Protein AF-A0A835YYY7-F1 (afdb_monomer)

Structure (mmCIF, N/CA/C/O backbone):
data_AF-A0A835YYY7-F1
#
_entry.id   AF-A0A835YYY7-F1
#
loop_
_atom_site.group_PDB
_atom_site.id
_atom_site.type_symbol
_atom_site.label_atom_id
_atom_site.label_alt_id
_atom_site.label_comp_id
_atom_site.label_asym_id
_atom_site.label_entity_id
_atom_site.label_seq_id
_atom_site.pdbx_PDB_ins_code
_atom_site.Cartn_x
_atom_site.Cartn_y
_atom_site.Cartn_z
_atom_site.occupancy
_atom_site.B_iso_or_equiv
_atom_site.auth_seq_id
_atom_site.auth_comp_id
_atom_site.auth_asym_id
_atom_site.auth_atom_id
_atom_site.pdbx_PDB_model_num
ATOM 1 N N . MET A 1 1 ? 7.786 -10.537 -4.020 1.00 71.44 1 MET A N 1
ATOM 2 C CA . MET A 1 1 ? 8.026 -9.087 -3.875 1.00 71.44 1 MET A CA 1
ATOM 3 C C . MET A 1 1 ? 6.819 -8.354 -3.285 1.00 71.44 1 MET A C 1
ATOM 5 O O . MET A 1 1 ? 6.875 -8.053 -2.107 1.00 71.44 1 MET A O 1
ATOM 9 N N . ALA A 1 2 ? 5.703 -8.153 -4.004 1.00 74.75 2 ALA A N 1
ATOM 10 C CA . ALA A 1 2 ? 4.524 -7.441 -3.465 1.00 74.75 2 ALA A CA 1
ATOM 11 C C . ALA A 1 2 ? 3.968 -8.043 -2.159 1.00 74.75 2 ALA A C 1
ATOM 13 O O . ALA A 1 2 ? 3.776 -7.337 -1.177 1.00 74.75 2 ALA A O 1
ATOM 14 N N . ILE A 1 3 ? 3.787 -9.369 -2.123 1.00 84.44 3 ILE A N 1
ATOM 15 C CA . ILE A 1 3 ? 3.312 -10.094 -0.929 1.00 84.44 3 ILE A CA 1
ATOM 16 C C . ILE A 1 3 ? 4.263 -9.902 0.261 1.00 84.44 3 ILE A C 1
ATOM 18 O O . ILE A 1 3 ? 3.816 -9.767 1.393 1.00 84.44 3 ILE A O 1
ATOM 22 N N . GLN A 1 4 ? 5.571 -9.849 0.009 1.00 86.31 4 GLN A N 1
ATOM 23 C CA . GLN A 1 4 ? 6.572 -9.668 1.057 1.00 86.31 4 GLN A CA 1
ATOM 24 C C . GLN A 1 4 ? 6.509 -8.263 1.659 1.00 86.31 4 GLN A C 1
ATOM 26 O O . GLN A 1 4 ? 6.470 -8.142 2.877 1.00 86.31 4 GLN A O 1
ATOM 31 N N . VAL A 1 5 ? 6.407 -7.222 0.824 1.00 86.62 5 VAL A N 1
ATOM 32 C CA . VAL A 1 5 ? 6.206 -5.838 1.292 1.00 86.62 5 VAL A CA 1
ATOM 33 C C . VAL A 1 5 ? 4.938 -5.744 2.142 1.00 86.62 5 VAL A C 1
ATOM 35 O O . VAL A 1 5 ? 4.971 -5.183 3.234 1.00 86.62 5 VAL A O 1
ATOM 38 N N . ILE A 1 6 ? 3.839 -6.357 1.685 1.00 89.25 6 ILE A N 1
ATOM 39 C CA . ILE A 1 6 ? 2.588 -6.439 2.449 1.00 89.25 6 ILE A CA 1
ATOM 40 C C . ILE A 1 6 ? 2.832 -7.090 3.813 1.00 89.25 6 ILE A C 1
ATOM 42 O O . ILE A 1 6 ? 2.436 -6.524 4.829 1.00 89.25 6 ILE A O 1
ATOM 46 N N . HIS A 1 7 ? 3.483 -8.255 3.855 1.00 92.25 7 HIS A N 1
ATOM 47 C CA . HIS A 1 7 ? 3.715 -8.989 5.098 1.00 92.25 7 HIS A CA 1
ATOM 48 C C . HIS A 1 7 ? 4.564 -8.193 6.092 1.00 92.25 7 HIS A C 1
ATOM 50 O O . HIS A 1 7 ? 4.169 -8.062 7.250 1.00 92.25 7 HIS A O 1
ATOM 56 N N . GLU A 1 8 ? 5.690 -7.638 5.652 1.00 91.56 8 GLU A N 1
ATOM 57 C CA . GLU A 1 8 ? 6.623 -6.945 6.542 1.00 91.56 8 GLU A CA 1
ATOM 58 C C . GLU A 1 8 ? 6.046 -5.628 7.072 1.00 91.56 8 GLU A C 1
ATOM 60 O O . GLU A 1 8 ? 6.065 -5.382 8.281 1.00 91.56 8 GLU A O 1
ATOM 65 N N . VAL A 1 9 ? 5.401 -4.829 6.212 1.00 93.50 9 VAL A N 1
ATOM 66 C CA . VAL A 1 9 ? 4.717 -3.603 6.655 1.00 93.50 9 VAL A CA 1
ATOM 67 C C . VAL A 1 9 ? 3.559 -3.933 7.602 1.00 93.50 9 VAL A C 1
ATOM 69 O O . VAL A 1 9 ? 3.386 -3.248 8.610 1.00 93.50 9 VAL A O 1
ATOM 72 N N . CYS A 1 10 ? 2.784 -4.994 7.339 1.00 94.12 10 CYS A N 1
ATOM 73 C CA . CYS A 1 10 ? 1.703 -5.420 8.235 1.00 94.12 10 CYS A CA 1
ATOM 74 C C . CYS A 1 10 ? 2.218 -5.877 9.603 1.00 94.12 10 CYS A C 1
ATOM 76 O O . CYS A 1 10 ? 1.632 -5.505 10.619 1.00 94.12 10 CYS A O 1
ATOM 78 N N . ARG A 1 11 ? 3.306 -6.655 9.648 1.00 93.44 11 ARG A N 1
ATOM 79 C CA . ARG A 1 11 ? 3.932 -7.096 10.906 1.00 93.44 11 ARG A CA 1
ATOM 80 C C . ARG A 1 11 ? 4.423 -5.902 11.719 1.00 93.44 11 ARG A C 1
ATOM 82 O O . ARG A 1 11 ? 4.121 -5.805 12.909 1.00 93.44 11 ARG A O 1
ATOM 89 N N . ALA A 1 12 ? 5.106 -4.959 11.072 1.00 92.81 12 ALA A N 1
ATOM 90 C CA . ALA A 1 12 ? 5.563 -3.734 11.719 1.00 92.81 12 ALA A CA 1
ATOM 91 C C . ALA A 1 12 ? 4.386 -2.865 12.209 1.00 92.81 12 ALA A C 1
ATOM 93 O O . ALA A 1 12 ? 4.417 -2.346 13.327 1.00 92.81 12 ALA A O 1
ATOM 94 N N . ALA A 1 13 ? 3.308 -2.766 11.423 1.00 94.31 13 ALA A N 1
ATOM 95 C CA . ALA A 1 13 ? 2.085 -2.066 11.813 1.00 94.31 13 ALA A CA 1
ATOM 96 C C . ALA A 1 13 ? 1.372 -2.741 12.997 1.00 94.31 13 ALA A C 1
ATOM 98 O O . ALA A 1 13 ? 0.868 -2.060 13.892 1.00 94.31 13 ALA A O 1
ATOM 99 N N . GLU A 1 14 ? 1.349 -4.075 13.055 1.00 93.44 14 GLU A N 1
ATOM 100 C CA . GLU A 1 14 ? 0.795 -4.796 14.201 1.00 93.44 14 GLU A CA 1
ATOM 101 C C . GLU A 1 14 ? 1.613 -4.540 15.473 1.00 93.44 14 GLU A C 1
ATOM 103 O O . GLU A 1 14 ? 1.030 -4.306 16.536 1.00 93.44 14 GLU A O 1
ATOM 108 N N . SER A 1 15 ? 2.943 -4.538 15.373 1.00 92.31 15 SER A N 1
ATOM 109 C CA . SER A 1 15 ? 3.827 -4.176 16.484 1.00 92.31 15 SER A CA 1
ATOM 110 C C . SER A 1 15 ? 3.558 -2.748 16.965 1.00 92.31 15 SER A C 1
ATOM 112 O O . SER A 1 15 ? 3.345 -2.536 18.160 1.00 92.31 15 SER A O 1
ATOM 114 N N . ALA A 1 16 ? 3.437 -1.784 16.045 1.00 91.38 16 ALA A N 1
ATOM 115 C CA . ALA A 1 16 ? 3.074 -0.404 16.375 1.00 91.38 16 ALA A CA 1
ATOM 116 C C . ALA A 1 16 ? 1.696 -0.308 17.061 1.00 91.38 16 ALA A C 1
ATOM 118 O O . ALA A 1 16 ? 1.537 0.421 18.043 1.00 91.38 16 ALA A O 1
ATOM 119 N N . ARG A 1 17 ? 0.709 -1.095 16.608 1.00 94.44 17 ARG A N 1
ATOM 120 C CA . ARG A 1 17 ? -0.620 -1.188 17.237 1.00 94.44 17 ARG A CA 1
ATOM 121 C C . ARG A 1 17 ? -0.549 -1.735 18.666 1.00 94.44 17 ARG A C 1
ATOM 123 O O . ARG A 1 17 ? -1.262 -1.248 19.543 1.00 94.44 17 ARG A O 1
ATOM 130 N N . LYS A 1 18 ? 0.272 -2.763 18.909 1.00 92.50 18 LYS A N 1
ATOM 131 C CA . LYS A 1 18 ? 0.453 -3.348 20.252 1.00 92.50 18 LYS A CA 1
ATOM 132 C C . LYS A 1 18 ? 1.017 -2.311 21.221 1.00 92.50 18 LYS A C 1
ATOM 134 O O . LYS A 1 18 ? 0.492 -2.181 22.324 1.00 92.50 18 LYS A O 1
ATOM 139 N N . VAL A 1 19 ? 1.997 -1.522 20.778 1.00 92.19 19 VAL A N 1
ATOM 140 C CA . VAL A 1 19 ? 2.560 -0.409 21.560 1.00 92.19 19 VAL A CA 1
ATOM 141 C C . VAL A 1 19 ? 1.501 0.658 21.847 1.00 92.19 19 VAL A C 1
ATOM 143 O O . VAL A 1 19 ? 1.382 1.115 22.982 1.00 92.19 19 VAL A O 1
ATOM 146 N N . SER A 1 20 ? 0.668 1.005 20.860 1.00 90.19 20 SER A N 1
ATOM 147 C CA . SER A 1 20 ? -0.413 1.985 21.035 1.00 90.19 20 SER A CA 1
ATOM 148 C C . SER A 1 20 ? -1.662 1.439 21.746 1.00 90.19 20 SER A C 1
ATOM 150 O O . SER A 1 20 ? -2.615 2.190 21.957 1.00 90.19 20 SER A O 1
ATOM 152 N N . LYS A 1 21 ? -1.671 0.151 22.132 1.00 91.44 21 LYS A N 1
ATOM 153 C CA . LYS A 1 21 ? -2.773 -0.552 22.821 1.00 91.44 21 LYS A CA 1
ATOM 154 C C . LYS A 1 21 ? -4.133 -0.441 22.110 1.00 91.44 21 LYS A C 1
ATOM 156 O O . LYS A 1 21 ? -5.185 -0.494 22.745 1.00 91.44 21 LYS A O 1
ATOM 161 N N . ARG A 1 22 ? -4.143 -0.309 20.780 1.00 90.06 22 ARG A N 1
ATOM 162 C CA . ARG A 1 22 ? -5.379 -0.188 19.983 1.00 90.06 22 ARG A CA 1
ATOM 163 C C . ARG A 1 22 ? -5.922 -1.546 19.557 1.00 90.06 22 ARG A C 1
ATOM 165 O O . ARG A 1 22 ? -5.159 -2.467 19.298 1.00 90.06 22 ARG A O 1
ATOM 172 N N . GLN A 1 23 ? -7.239 -1.675 19.404 1.00 91.81 23 GLN A N 1
ATOM 173 C CA . GLN A 1 23 ? -7.873 -2.901 18.880 1.00 91.81 23 GLN A CA 1
ATOM 174 C C . GLN A 1 23 ? -7.943 -2.954 17.343 1.00 91.81 23 GLN A C 1
ATOM 176 O O . GLN A 1 23 ? -8.175 -4.018 16.767 1.00 91.81 23 GLN A O 1
ATOM 181 N N . THR A 1 24 ? -7.708 -1.819 16.684 1.00 95.19 24 THR A N 1
ATOM 182 C CA . THR A 1 24 ? -7.796 -1.660 15.230 1.00 95.19 24 THR A CA 1
ATOM 183 C C . THR A 1 24 ? -6.452 -1.188 14.686 1.00 95.19 24 THR A C 1
ATOM 185 O O . THR A 1 24 ? -5.870 -0.260 15.246 1.00 95.19 24 THR A O 1
ATOM 188 N N . VAL A 1 25 ? -5.971 -1.791 13.597 1.00 96.56 25 VAL A N 1
ATOM 189 C CA . VAL A 1 25 ? -4.866 -1.231 12.804 1.00 96.56 25 VAL A CA 1
ATOM 190 C C . VAL A 1 25 ? -5.436 -0.152 11.885 1.00 96.56 25 VAL A C 1
ATOM 192 O O . VAL A 1 25 ? -6.315 -0.433 11.067 1.00 96.56 25 VAL A O 1
ATOM 195 N N . THR A 1 26 ? -4.958 1.079 12.035 1.00 97.31 26 THR A N 1
ATOM 196 C CA . THR A 1 26 ? -5.349 2.248 11.234 1.00 97.31 26 THR A CA 1
ATOM 197 C C . THR A 1 26 ? -4.227 2.638 10.272 1.00 97.31 26 THR A C 1
ATOM 199 O O . THR A 1 26 ? -3.134 2.065 10.291 1.00 97.31 26 THR A O 1
ATOM 202 N N . GLU A 1 27 ? -4.468 3.640 9.427 1.00 97.00 27 GLU A N 1
ATOM 203 C CA . GLU A 1 27 ? -3.442 4.185 8.536 1.00 97.00 27 GLU A CA 1
ATOM 204 C C . GLU A 1 27 ? -2.217 4.707 9.296 1.00 97.00 27 GLU A C 1
ATOM 206 O O . GLU A 1 27 ? -1.115 4.697 8.754 1.00 97.00 27 GLU A O 1
ATOM 211 N N . ARG A 1 28 ? -2.381 5.121 10.561 1.00 96.38 28 ARG A N 1
ATOM 212 C CA . ARG A 1 28 ? -1.269 5.599 11.393 1.00 96.38 28 ARG A CA 1
ATOM 213 C C . ARG A 1 28 ? -0.276 4.488 11.694 1.00 96.38 28 ARG A C 1
ATOM 215 O O . ARG A 1 28 ? 0.924 4.683 11.532 1.00 96.38 28 ARG A O 1
ATOM 222 N N . GLU A 1 29 ? -0.771 3.320 12.093 1.00 96.75 29 GLU A N 1
ATOM 223 C CA . GLU A 1 29 ? 0.089 2.172 12.365 1.00 96.75 29 GLU A CA 1
ATOM 224 C C . GLU A 1 29 ? 0.724 1.634 11.076 1.00 96.75 29 GLU A C 1
ATOM 226 O O . GLU A 1 29 ? 1.884 1.239 11.102 1.00 96.75 29 GLU A O 1
ATOM 231 N N . VAL A 1 30 ? 0.027 1.701 9.935 1.00 97.00 30 VAL A N 1
ATOM 232 C CA . VAL A 1 30 ? 0.611 1.346 8.627 1.00 97.00 30 VAL A CA 1
ATOM 233 C C . VAL A 1 30 ? 1.739 2.307 8.232 1.00 97.00 30 VAL A C 1
ATOM 235 O O . VAL A 1 30 ? 2.809 1.851 7.840 1.00 97.00 30 VAL A O 1
ATOM 238 N N . LYS A 1 31 ? 1.560 3.626 8.390 1.00 95.69 31 LYS A N 1
ATOM 239 C CA . LYS A 1 31 ? 2.613 4.631 8.130 1.00 95.69 31 LYS A CA 1
ATOM 240 C C . LYS A 1 31 ? 3.812 4.486 9.076 1.00 95.69 31 LYS A C 1
ATOM 242 O O . LYS A 1 31 ? 4.958 4.696 8.665 1.00 95.69 31 LYS A O 1
ATOM 247 N N . ALA A 1 32 ? 3.556 4.121 10.333 1.00 93.44 32 ALA A N 1
ATOM 248 C CA . ALA A 1 32 ? 4.608 3.787 11.287 1.00 93.44 32 ALA A CA 1
ATOM 249 C C . ALA A 1 32 ? 5.354 2.517 10.852 1.00 93.44 32 ALA A C 1
ATOM 251 O O . ALA A 1 32 ? 6.576 2.542 10.758 1.00 93.44 32 ALA A O 1
ATOM 252 N N . GLY A 1 33 ? 4.624 1.456 10.491 1.00 92.19 33 GLY A N 1
ATOM 253 C CA . GLY A 1 33 ? 5.188 0.208 9.980 1.00 92.19 33 GLY A CA 1
ATOM 254 C C . GLY A 1 33 ? 6.039 0.409 8.726 1.00 92.19 33 GLY A C 1
ATOM 255 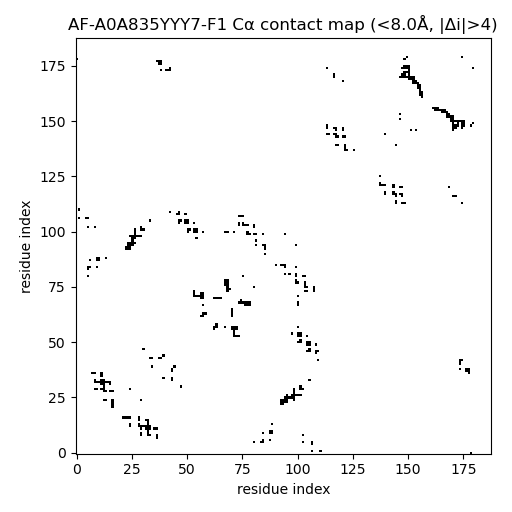O O . GLY A 1 33 ? 7.145 -0.113 8.652 1.00 92.19 33 GLY A O 1
ATOM 256 N N . LEU A 1 34 ? 5.587 1.254 7.794 1.00 92.94 34 LEU A N 1
ATOM 257 C CA . LEU A 1 34 ? 6.362 1.673 6.624 1.00 92.94 34 LEU A CA 1
ATOM 258 C C . LEU A 1 34 ? 7.697 2.316 7.016 1.00 92.94 34 LEU A C 1
ATOM 260 O O . LEU A 1 34 ? 8.722 1.989 6.436 1.00 92.94 34 LEU A O 1
ATOM 264 N N . SER A 1 35 ? 7.682 3.229 7.992 1.00 90.00 35 SER A N 1
ATOM 265 C CA . SER A 1 35 ? 8.891 3.942 8.432 1.00 90.00 35 SER A CA 1
ATOM 266 C C . SER A 1 35 ? 9.855 3.061 9.234 1.00 90.00 35 SER A C 1
ATOM 268 O O . SER A 1 35 ? 11.005 3.444 9.406 1.00 90.00 35 SER A O 1
ATOM 270 N N . ILE A 1 36 ? 9.376 1.929 9.760 1.00 86.31 36 ILE A N 1
ATOM 271 C CA . ILE A 1 36 ? 10.203 0.901 10.407 1.00 86.31 36 ILE A CA 1
ATOM 272 C C . ILE A 1 36 ? 10.809 -0.024 9.349 1.00 86.31 36 ILE A C 1
ATOM 274 O O . ILE A 1 36 ? 11.967 -0.401 9.464 1.00 86.31 36 ILE A O 1
ATOM 278 N N . TYR A 1 37 ? 10.018 -0.406 8.343 1.00 83.19 37 TYR A N 1
ATOM 279 C CA . TYR A 1 37 ? 10.423 -1.380 7.333 1.00 83.19 37 TYR A CA 1
ATOM 280 C C . TYR A 1 37 ? 11.337 -0.791 6.253 1.00 83.19 37 TYR A C 1
ATOM 282 O O . TYR A 1 37 ? 12.275 -1.448 5.814 1.00 83.19 37 TYR A O 1
ATOM 290 N N . ILE A 1 38 ? 11.059 0.434 5.805 1.00 80.31 38 ILE A N 1
ATOM 291 C CA . ILE A 1 38 ? 11.851 1.110 4.779 1.00 80.31 38 ILE A CA 1
ATOM 292 C C . ILE A 1 38 ? 12.761 2.125 5.462 1.00 80.31 38 ILE A C 1
ATOM 294 O O . ILE A 1 38 ? 12.283 3.056 6.116 1.00 80.31 38 ILE A O 1
ATOM 298 N N . ASP A 1 39 ? 14.067 1.957 5.265 1.00 71.81 39 ASP A N 1
ATOM 299 C CA . ASP A 1 39 ? 15.080 2.903 5.721 1.00 71.81 39 ASP A CA 1
ATOM 300 C C . ASP A 1 39 ? 14.832 4.320 5.177 1.00 71.81 39 ASP A C 1
ATOM 302 O O . ASP A 1 39 ? 14.182 4.543 4.152 1.00 71.81 39 ASP A O 1
ATOM 306 N N . LYS A 1 40 ? 15.394 5.319 5.864 1.00 66.62 40 LYS A N 1
ATOM 307 C CA . LYS A 1 40 ? 15.352 6.711 5.401 1.00 66.62 40 LYS A CA 1
ATOM 308 C C . LYS A 1 40 ? 16.034 6.817 4.027 1.00 66.62 40 LYS A C 1
ATOM 310 O O . LYS A 1 40 ? 17.209 6.482 3.902 1.00 66.62 40 LYS A O 1
ATOM 315 N N . GLY A 1 41 ? 15.302 7.308 3.027 1.00 74.69 41 GLY A N 1
ATOM 316 C CA . GLY A 1 41 ? 15.758 7.398 1.638 1.00 74.69 41 GLY A CA 1
ATOM 317 C C . GLY A 1 41 ? 14.764 8.125 0.727 1.00 74.69 41 GLY A C 1
ATOM 318 O O . GLY A 1 41 ? 13.707 8.592 1.176 1.00 74.69 41 GLY A O 1
ATOM 319 N N . GLY A 1 42 ? 15.109 8.218 -0.558 1.00 80.19 42 GLY A N 1
ATOM 320 C CA . GLY A 1 42 ? 14.263 8.834 -1.583 1.00 80.19 42 GLY A CA 1
ATOM 321 C C . GLY A 1 42 ? 12.960 8.058 -1.766 1.00 80.19 42 GLY A C 1
ATOM 322 O O . GLY A 1 42 ? 11.884 8.658 -1.739 1.00 80.19 42 GLY A O 1
ATOM 323 N N . LEU A 1 43 ? 13.049 6.722 -1.796 1.00 84.12 43 LEU A N 1
ATOM 324 C CA . LEU A 1 43 ? 11.890 5.837 -1.930 1.00 84.12 43 LEU A CA 1
ATOM 325 C C . LEU A 1 43 ? 10.895 6.008 -0.775 1.00 84.12 43 LEU A C 1
ATOM 327 O O . LEU A 1 43 ? 9.695 6.110 -1.001 1.00 84.12 43 LEU A O 1
ATOM 331 N N . LEU A 1 44 ? 11.366 6.102 0.474 1.00 87.50 44 LEU A N 1
ATOM 33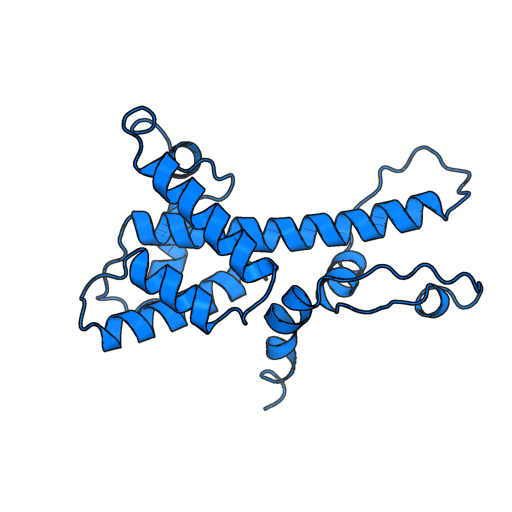2 C CA . LEU A 1 44 ? 10.472 6.322 1.618 1.00 87.50 44 LEU A CA 1
ATOM 333 C C . LEU A 1 44 ? 9.702 7.644 1.493 1.00 87.50 44 LEU A C 1
ATOM 335 O O . 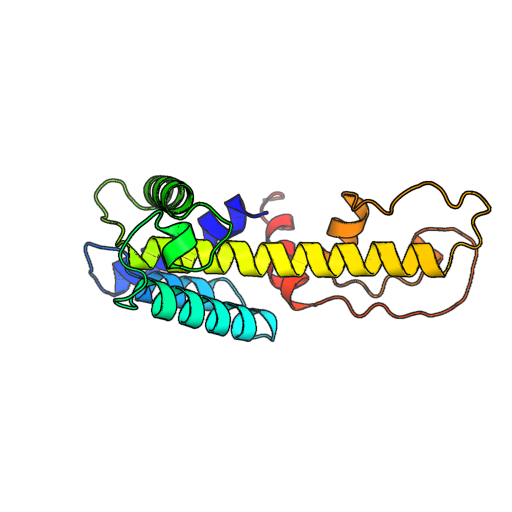LEU A 1 44 ? 8.532 7.720 1.871 1.00 87.50 44 LEU A O 1
ATOM 339 N N . THR A 1 45 ? 10.359 8.690 0.992 1.00 90.44 45 THR A N 1
ATOM 340 C CA . THR A 1 45 ? 9.753 10.018 0.824 1.00 90.44 45 THR A CA 1
ATOM 341 C C . THR A 1 45 ? 8.681 9.995 -0.261 1.00 90.44 45 THR A C 1
ATOM 343 O O . THR A 1 45 ? 7.580 10.507 -0.050 1.00 90.44 45 THR A O 1
ATOM 346 N N . GLU A 1 46 ? 8.977 9.342 -1.384 1.00 90.19 46 GLU A N 1
ATOM 347 C CA . GLU A 1 46 ? 8.035 9.128 -2.482 1.00 90.19 46 GLU A CA 1
ATOM 348 C C . GLU A 1 46 ? 6.819 8.314 -2.022 1.00 90.19 46 GLU A C 1
ATOM 350 O O . GLU A 1 46 ? 5.684 8.784 -2.127 1.00 90.19 46 GLU A O 1
ATOM 355 N N . VAL A 1 47 ? 7.052 7.161 -1.385 1.00 93.62 47 VAL A N 1
ATOM 356 C CA . VAL A 1 47 ? 5.981 6.290 -0.882 1.00 93.62 47 VAL A CA 1
ATOM 357 C C . VAL A 1 47 ? 5.104 7.030 0.129 1.00 93.62 47 VAL A C 1
ATOM 359 O O . VAL A 1 47 ? 3.879 6.935 0.069 1.00 93.62 47 VAL A O 1
ATOM 362 N N . LYS A 1 48 ? 5.692 7.806 1.051 1.00 94.69 48 LYS A N 1
ATOM 363 C CA . LYS A 1 48 ? 4.916 8.632 1.992 1.00 94.69 48 LYS A CA 1
ATOM 364 C C . LYS A 1 48 ? 4.036 9.642 1.261 1.00 94.69 48 LYS A C 1
ATOM 366 O O . LYS A 1 48 ? 2.864 9.766 1.608 1.00 94.69 48 LYS A O 1
ATOM 371 N N . SER A 1 49 ? 4.578 10.331 0.256 1.00 95.69 49 SER A N 1
ATOM 372 C CA . SER A 1 49 ? 3.820 11.287 -0.558 1.00 95.69 49 SER A CA 1
ATOM 373 C C . SER A 1 49 ? 2.622 10.618 -1.235 1.00 95.69 49 SER A C 1
ATOM 375 O O . SER A 1 49 ? 1.497 11.109 -1.132 1.00 95.69 49 SER A O 1
ATOM 377 N N . ASP A 1 50 ? 2.833 9.464 -1.866 1.00 95.69 50 ASP A N 1
ATOM 378 C CA . ASP A 1 50 ? 1.782 8.748 -2.591 1.00 95.69 50 ASP A CA 1
ATOM 379 C C . ASP A 1 50 ? 0.712 8.165 -1.666 1.00 95.69 50 ASP A C 1
ATOM 381 O O . ASP A 1 50 ? -0.480 8.233 -1.977 1.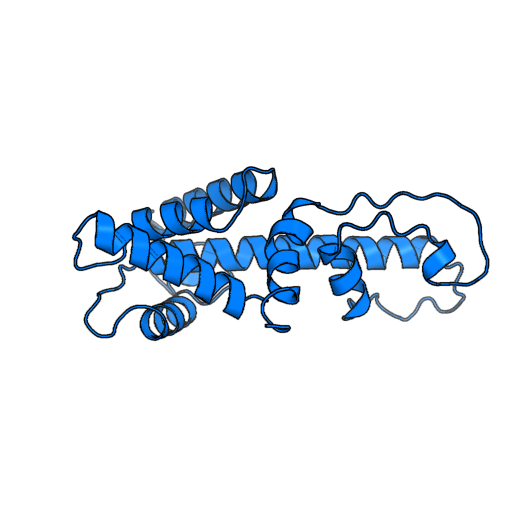00 95.69 50 ASP A O 1
ATOM 385 N N . VAL A 1 51 ? 1.102 7.690 -0.481 1.00 97.31 51 VAL A N 1
ATOM 386 C CA . VAL A 1 51 ? 0.153 7.279 0.560 1.00 97.31 51 VAL A CA 1
ATOM 387 C C . VAL A 1 51 ? -0.750 8.442 0.974 1.00 97.31 51 VAL A C 1
ATOM 389 O O . VAL A 1 51 ? -1.966 8.260 1.062 1.00 97.31 51 VAL A O 1
ATOM 392 N N . GLU A 1 52 ? -0.202 9.639 1.212 1.00 97.56 52 GLU A N 1
ATOM 393 C CA . GLU A 1 52 ? -1.029 10.799 1.576 1.00 97.56 52 GLU A CA 1
ATOM 394 C C . GLU A 1 52 ? -1.961 11.222 0.438 1.00 97.56 52 GLU A C 1
ATOM 396 O O . GLU A 1 52 ? -3.136 11.514 0.688 1.00 97.56 52 GLU A O 1
ATOM 401 N N . LYS A 1 53 ? -1.487 11.202 -0.815 1.00 97.06 53 LYS A N 1
ATOM 402 C CA . LYS A 1 53 ? -2.331 11.491 -1.987 1.00 97.06 53 LYS A CA 1
ATOM 403 C C . LYS A 1 53 ? -3.498 10.508 -2.080 1.00 97.06 53 LYS A C 1
ATOM 405 O O . LYS A 1 53 ? -4.641 10.942 -2.227 1.00 97.06 53 LYS A O 1
ATOM 410 N N . ALA A 1 54 ? -3.234 9.208 -1.941 1.00 97.06 54 ALA A N 1
ATOM 411 C CA . ALA A 1 54 ? -4.260 8.169 -2.004 1.00 97.06 54 ALA A CA 1
ATOM 412 C C . ALA A 1 54 ? -5.287 8.304 -0.867 1.00 97.06 54 ALA A C 1
ATOM 414 O O . ALA A 1 54 ? -6.495 8.236 -1.098 1.00 97.06 54 ALA A O 1
ATOM 415 N N . LEU A 1 55 ? -4.826 8.561 0.363 1.00 96.94 55 LEU A N 1
ATOM 416 C CA . LEU A 1 55 ? -5.701 8.771 1.522 1.00 96.94 55 LEU A CA 1
ATOM 417 C C . LEU A 1 55 ? -6.559 10.033 1.392 1.00 96.94 55 LEU A C 1
ATOM 419 O O . LEU A 1 55 ? -7.734 10.017 1.779 1.00 96.94 55 LEU A O 1
ATOM 423 N N . THR A 1 56 ? -5.984 11.108 0.850 1.00 96.00 56 THR A N 1
ATOM 424 C CA . THR A 1 56 ? -6.688 12.370 0.596 1.00 96.00 56 THR A CA 1
ATOM 425 C C . THR A 1 56 ? -7.775 12.168 -0.452 1.00 96.00 56 THR A C 1
ATOM 427 O O . THR A 1 56 ? -8.932 12.493 -0.190 1.00 96.00 56 THR A O 1
ATOM 430 N N . ARG A 1 57 ? -7.441 11.535 -1.587 1.00 94.75 57 ARG A N 1
ATOM 431 C CA . ARG A 1 57 ? -8.410 11.190 -2.642 1.00 94.75 57 ARG A CA 1
ATOM 432 C C . ARG A 1 57 ? -9.537 10.309 -2.114 1.00 94.75 57 ARG A C 1
ATOM 434 O O . ARG A 1 57 ? -10.701 10.646 -2.293 1.00 94.75 57 ARG A O 1
ATOM 441 N N . TYR A 1 58 ? -9.201 9.255 -1.370 1.00 95.06 58 TYR A N 1
ATOM 442 C CA . TYR A 1 58 ? -10.188 8.334 -0.799 1.00 95.06 58 TYR A CA 1
ATOM 443 C C . TYR A 1 58 ? -11.158 9.010 0.183 1.00 95.06 58 TYR A C 1
ATOM 445 O O . TYR A 1 58 ? -12.310 8.591 0.320 1.00 95.06 58 TYR A O 1
ATOM 453 N N . SER A 1 59 ? -10.682 10.041 0.890 1.00 92.94 59 SER A N 1
ATOM 454 C CA . SER A 1 59 ? -11.477 10.800 1.862 1.00 92.94 59 SER A CA 1
ATOM 455 C C . SER A 1 59 ? -12.288 11.933 1.223 1.00 92.94 59 SER A C 1
ATOM 457 O O . SER A 1 59 ? -13.125 12.524 1.907 1.00 92.94 59 SER A O 1
ATOM 459 N N . HIS A 1 60 ? -12.052 12.250 -0.053 1.00 90.56 60 HIS A N 1
ATOM 460 C CA . HIS A 1 60 ? -12.746 13.326 -0.751 1.00 90.56 60 HIS A CA 1
ATOM 461 C C . HIS A 1 60 ? -14.223 12.972 -0.969 1.00 90.56 60 HIS A C 1
ATOM 463 O O . HIS A 1 60 ? -14.554 11.842 -1.334 1.00 90.56 60 HIS A O 1
ATOM 469 N N . LYS A 1 61 ? -15.127 13.934 -0.741 1.00 79.31 61 LYS A N 1
ATOM 470 C CA . LYS A 1 61 ? -16.583 13.704 -0.820 1.00 79.31 61 LYS A CA 1
ATOM 471 C C . LYS A 1 61 ? -17.040 13.323 -2.232 1.00 79.31 61 LYS A C 1
ATOM 473 O O . LYS A 1 61 ? -17.867 12.433 -2.378 1.00 79.31 61 LYS A O 1
ATOM 478 N N . ASP A 1 62 ? -16.412 13.900 -3.249 1.00 78.31 62 ASP A N 1
ATOM 479 C CA . ASP A 1 62 ? -16.753 13.656 -4.660 1.00 78.31 62 ASP A CA 1
ATOM 480 C C . ASP A 1 62 ? -16.311 12.272 -5.168 1.00 78.31 62 ASP A C 1
ATOM 482 O O . ASP A 1 62 ? -16.633 11.868 -6.281 1.00 78.31 62 ASP A O 1
ATOM 486 N N . HIS A 1 63 ? -15.557 11.527 -4.357 1.00 73.88 63 HIS A N 1
ATOM 487 C CA . HIS A 1 63 ? -15.067 10.187 -4.671 1.00 73.88 63 HIS A CA 1
ATOM 488 C C . HIS A 1 63 ? -15.621 9.156 -3.681 1.00 73.88 63 HIS A C 1
ATOM 490 O O . HIS A 1 63 ? -14.930 8.207 -3.317 1.00 73.88 63 HIS A O 1
ATOM 496 N N . GLN A 1 64 ? -16.840 9.355 -3.172 1.00 76.50 64 GLN A N 1
ATOM 497 C CA . GLN A 1 64 ? -17.491 8.420 -2.242 1.00 76.50 64 GLN A CA 1
ATOM 498 C C . GLN A 1 64 ? -18.106 7.209 -2.958 1.00 76.50 64 GLN A C 1
ATOM 500 O O . GLN A 1 64 ? -18.184 6.128 -2.369 1.00 76.50 64 GLN A O 1
ATOM 505 N N . GLU A 1 65 ? -18.484 7.361 -4.225 1.00 79.06 65 GLU A N 1
ATOM 506 C CA . GLU A 1 65 ? -19.134 6.313 -5.009 1.00 79.06 65 GLU A CA 1
ATOM 507 C C . GLU A 1 65 ? -18.126 5.455 -5.789 1.00 79.06 65 GLU A C 1
ATOM 509 O O . GLU A 1 65 ? -17.059 5.909 -6.208 1.00 79.06 65 GLU A O 1
ATOM 514 N N . GLY A 1 66 ? -18.466 4.178 -5.974 1.00 85.81 66 GLY A N 1
ATOM 515 C CA . GLY A 1 66 ? -17.675 3.226 -6.752 1.00 85.81 66 GLY A CA 1
ATOM 516 C C . GLY A 1 66 ? -16.610 2.438 -5.968 1.00 85.81 66 GLY A C 1
ATOM 517 O O . GLY A 1 66 ? -16.526 2.501 -4.736 1.00 85.81 66 GLY A O 1
ATOM 518 N N . PRO A 1 67 ? -15.793 1.631 -6.675 1.00 92.31 67 PRO A N 1
ATOM 519 C CA . PRO A 1 67 ? -14.827 0.727 -6.055 1.00 92.31 67 PRO A CA 1
ATOM 520 C C . PRO A 1 67 ? -13.768 1.468 -5.233 1.00 92.31 67 PRO A C 1
ATOM 522 O O . PRO A 1 67 ? -13.186 2.447 -5.699 1.00 92.31 67 PRO A O 1
ATOM 525 N N . ARG A 1 68 ? -13.433 0.947 -4.044 1.00 94.38 68 ARG A N 1
ATOM 526 C CA . ARG A 1 68 ? -12.461 1.561 -3.112 1.00 94.38 68 ARG A CA 1
ATOM 527 C C . ARG A 1 68 ? -11.117 1.912 -3.759 1.00 94.38 68 ARG A C 1
ATOM 529 O O . ARG A 1 68 ? -10.563 2.961 -3.451 1.00 94.38 68 ARG A O 1
ATOM 536 N N . SER A 1 69 ? -10.623 1.082 -4.679 1.00 95.31 69 SER A N 1
ATOM 537 C CA . SER A 1 69 ? -9.402 1.361 -5.450 1.00 95.31 69 SER A CA 1
ATOM 538 C C . SER A 1 69 ? -9.522 2.600 -6.328 1.00 95.31 69 SER A C 1
ATOM 540 O O . SER A 1 69 ? -8.663 3.473 -6.270 1.00 95.31 69 SER A O 1
ATOM 542 N N . LYS A 1 70 ? -10.623 2.734 -7.079 1.00 93.81 70 LYS A N 1
ATOM 543 C CA . LYS A 1 70 ? -10.847 3.898 -7.946 1.00 93.81 70 LYS A CA 1
ATOM 544 C C . LYS A 1 70 ? -11.028 5.177 -7.134 1.00 93.81 70 LYS A C 1
ATOM 546 O O . LYS A 1 70 ? -10.445 6.194 -7.491 1.00 93.81 70 LYS A O 1
ATOM 551 N N . ARG A 1 71 ? -11.705 5.098 -5.985 1.00 94.38 71 ARG A N 1
ATOM 552 C CA . ARG A 1 71 ? -11.822 6.213 -5.027 1.00 94.38 71 ARG A CA 1
ATOM 553 C C . ARG A 1 71 ? -10.464 6.692 -4.496 1.00 94.38 71 ARG A C 1
ATOM 555 O O . ARG A 1 71 ? -10.260 7.883 -4.297 1.00 94.38 71 ARG A O 1
ATOM 562 N N . ALA A 1 72 ? -9.530 5.767 -4.273 1.00 95.31 72 ALA A N 1
ATOM 563 C CA . ALA A 1 72 ? -8.167 6.077 -3.839 1.00 95.31 72 ALA A CA 1
ATOM 564 C C . ALA A 1 72 ? -7.219 6.457 -4.996 1.00 95.31 72 ALA A C 1
ATOM 566 O O . ALA A 1 72 ? -6.106 6.910 -4.739 1.00 95.31 72 ALA A O 1
ATOM 567 N N . GLY A 1 73 ? -7.641 6.295 -6.255 1.00 94.88 73 GLY A N 1
ATOM 568 C CA . GLY A 1 73 ? -6.787 6.489 -7.429 1.00 94.88 73 GLY A CA 1
ATOM 569 C C . GLY A 1 73 ? -5.698 5.424 -7.579 1.00 94.88 73 GLY A C 1
ATOM 570 O O . GLY A 1 73 ? -4.612 5.755 -8.038 1.00 94.88 73 GLY A O 1
ATOM 571 N N . LEU A 1 74 ? -5.985 4.191 -7.156 1.00 96.50 74 LEU A N 1
ATOM 572 C CA . LEU A 1 74 ? -5.068 3.053 -7.186 1.00 96.50 74 LEU A CA 1
ATOM 573 C C . LEU A 1 74 ? -5.511 2.034 -8.238 1.00 96.50 74 LEU A C 1
ATOM 575 O O . LEU A 1 74 ? -6.710 1.767 -8.391 1.00 96.50 74 LEU A O 1
ATOM 579 N N . GLU A 1 75 ? -4.543 1.426 -8.916 1.00 95.75 75 GLU A N 1
ATOM 580 C CA . GLU A 1 75 ? -4.783 0.282 -9.799 1.00 95.75 75 GLU A CA 1
ATOM 581 C C . GLU A 1 75 ? -4.830 -1.041 -9.014 1.00 95.75 75 GLU A C 1
ATOM 583 O O . GLU A 1 75 ? -5.548 -1.971 -9.394 1.00 95.75 75 GLU A O 1
ATOM 588 N N . LEU A 1 76 ? -4.146 -1.131 -7.867 1.00 94.38 76 LEU A N 1
ATOM 589 C CA . LEU A 1 76 ? -4.237 -2.286 -6.978 1.00 94.38 76 LEU A CA 1
ATOM 590 C C . LEU A 1 76 ? -5.589 -2.360 -6.254 1.00 94.38 76 LEU A C 1
ATOM 592 O O . LEU A 1 76 ? -6.167 -1.368 -5.802 1.00 94.38 76 LEU A O 1
ATOM 596 N N . SER A 1 77 ? -6.085 -3.588 -6.074 1.00 95.25 77 SER A N 1
ATOM 597 C CA . SER A 1 77 ? -7.330 -3.857 -5.348 1.00 95.25 77 SER A CA 1
ATOM 598 C C . SER A 1 77 ? -7.176 -3.608 -3.844 1.00 95.25 77 SER A C 1
ATOM 600 O O . SER A 1 77 ? -6.539 -4.389 -3.138 1.00 95.25 77 SER A O 1
ATOM 602 N N . VAL A 1 78 ? -7.829 -2.561 -3.329 1.00 96.44 78 VAL A N 1
ATOM 603 C CA . VAL A 1 78 ? -7.838 -2.225 -1.894 1.00 96.44 78 VAL A CA 1
ATOM 604 C C . VAL A 1 78 ? -8.495 -3.344 -1.084 1.00 96.44 78 VAL A C 1
ATOM 606 O O . VAL A 1 78 ? -8.001 -3.707 -0.020 1.00 96.44 78 VAL A O 1
ATOM 609 N N . SER A 1 79 ? -9.574 -3.941 -1.599 1.00 95.38 79 SER A N 1
ATOM 610 C CA . SER A 1 79 ? -10.280 -5.037 -0.924 1.00 95.38 79 SER A CA 1
ATOM 611 C C . SER A 1 79 ? -9.430 -6.305 -0.845 1.00 95.38 79 SER A C 1
ATOM 613 O O . SER A 1 79 ? -9.426 -6.984 0.180 1.00 95.38 79 SER A O 1
ATOM 615 N N . HIS A 1 80 ? -8.669 -6.618 -1.899 1.00 94.38 80 HIS A N 1
ATOM 616 C CA . HIS A 1 80 ? -7.740 -7.746 -1.862 1.00 94.38 80 HIS A CA 1
ATOM 617 C C . HIS A 1 80 ? -6.605 -7.500 -0.860 1.00 94.38 80 HIS A C 1
ATOM 619 O O . HIS A 1 80 ? -6.298 -8.378 -0.055 1.00 94.38 80 HIS A O 1
ATOM 625 N N . THR A 1 81 ? -6.036 -6.292 -0.858 1.00 94.94 81 THR A N 1
ATOM 626 C CA . THR A 1 81 ? -4.993 -5.895 0.096 1.00 94.94 81 THR A CA 1
ATOM 627 C C . THR A 1 81 ? -5.483 -5.957 1.541 1.00 94.94 81 THR A C 1
ATOM 629 O O . THR A 1 81 ? -4.761 -6.441 2.408 1.00 94.94 81 THR A O 1
ATOM 632 N N . GLU A 1 82 ? -6.726 -5.556 1.814 1.00 95.56 82 GLU A N 1
ATOM 633 C CA . GLU A 1 82 ? -7.329 -5.710 3.140 1.00 95.56 82 GLU A CA 1
ATOM 634 C C . GLU A 1 82 ? -7.437 -7.179 3.559 1.00 95.56 82 GLU A C 1
ATOM 636 O O . GLU A 1 82 ? -7.077 -7.534 4.681 1.00 95.56 82 GLU A O 1
ATOM 641 N N . ASN A 1 83 ? -7.898 -8.048 2.656 1.00 94.50 83 ASN A N 1
ATOM 642 C CA . ASN A 1 83 ? -8.007 -9.478 2.932 1.00 94.50 83 ASN A CA 1
ATOM 643 C C . ASN A 1 83 ? -6.638 -10.105 3.219 1.00 94.50 83 ASN A C 1
ATOM 645 O O . ASN A 1 83 ? -6.530 -10.951 4.104 1.00 94.50 83 ASN A O 1
ATOM 649 N N . LEU A 1 84 ? -5.589 -9.684 2.508 1.00 93.62 84 LEU A N 1
ATOM 650 C CA . LEU A 1 84 ? -4.216 -10.097 2.804 1.00 93.62 84 LEU A CA 1
ATOM 651 C C . LEU A 1 84 ? -3.755 -9.565 4.162 1.00 93.62 84 LEU A C 1
ATOM 653 O O . LEU A 1 84 ? -3.239 -10.331 4.969 1.00 93.62 84 LEU A O 1
ATOM 657 N N . MET A 1 85 ? -4.011 -8.292 4.456 1.00 93.94 85 MET A N 1
ATOM 658 C CA . MET A 1 85 ? -3.675 -7.685 5.742 1.00 93.94 85 MET A CA 1
ATOM 659 C C . MET A 1 85 ? -4.325 -8.440 6.908 1.00 93.94 85 MET A C 1
ATOM 661 O O . MET A 1 85 ? -3.639 -8.762 7.873 1.00 93.94 85 MET A O 1
ATOM 665 N N . ARG A 1 86 ? -5.608 -8.811 6.791 1.00 94.12 86 ARG A N 1
ATOM 666 C CA . ARG A 1 86 ? -6.350 -9.615 7.784 1.00 94.12 86 ARG A CA 1
ATOM 667 C C . ARG A 1 86 ? -5.772 -11.013 8.009 1.00 94.12 86 ARG A C 1
ATOM 669 O O . ARG A 1 86 ? -5.968 -11.563 9.084 1.00 94.12 86 ARG A O 1
ATOM 676 N N . LYS A 1 87 ? -5.081 -11.586 7.019 1.00 92.38 87 LYS A N 1
ATOM 677 C CA . LYS A 1 87 ? -4.377 -12.871 7.166 1.00 92.38 87 LYS A CA 1
ATOM 678 C C . LYS A 1 87 ? -3.049 -12.730 7.907 1.00 92.38 87 LYS A C 1
ATOM 680 O O . LYS A 1 87 ? -2.583 -13.708 8.480 1.00 92.38 87 LYS A O 1
ATOM 685 N N . VAL A 1 88 ? -2.432 -11.549 7.858 1.00 90.81 88 VAL A N 1
ATOM 686 C CA . VAL A 1 88 ? -1.142 -11.284 8.509 1.00 90.81 88 VAL A CA 1
ATOM 687 C C . VAL A 1 88 ? -1.336 -10.816 9.947 1.00 90.81 88 VAL A C 1
ATOM 689 O O . VAL A 1 88 ? -0.611 -11.267 10.828 1.00 90.81 88 VAL A O 1
ATOM 692 N N . VAL A 1 89 ? -2.301 -9.925 10.190 1.00 90.94 89 VAL A N 1
ATOM 693 C CA . VAL A 1 89 ? -2.593 -9.440 11.544 1.00 90.94 89 VAL A CA 1
ATOM 694 C C . VAL A 1 89 ? -3.338 -10.499 12.356 1.00 90.94 89 VAL A C 1
ATOM 696 O O . VAL A 1 89 ? -4.095 -11.301 11.811 1.00 90.94 89 VAL A O 1
ATOM 699 N N . ALA A 1 90 ? -3.166 -10.485 13.679 1.00 87.25 90 ALA A N 1
ATOM 700 C CA . ALA A 1 90 ? -3.860 -11.421 14.564 1.00 87.25 90 ALA A CA 1
ATOM 701 C C . ALA A 1 90 ? -5.394 -11.436 14.355 1.00 87.25 90 ALA A C 1
ATOM 703 O O . ALA A 1 90 ? -6.029 -10.390 14.228 1.00 87.25 90 ALA A O 1
ATOM 704 N N . SER A 1 91 ? -6.007 -12.624 14.412 1.00 82.94 91 SER A N 1
ATOM 705 C CA . SER A 1 91 ? -7.405 -12.887 14.009 1.00 82.94 91 SER A CA 1
ATOM 706 C C . SER A 1 91 ? -8.481 -12.026 14.686 1.00 82.94 91 SER A C 1
ATOM 708 O O . SER A 1 91 ? -9.539 -11.793 14.107 1.00 82.94 91 SER A O 1
ATOM 710 N N . LYS A 1 92 ? -8.232 -11.533 15.906 1.00 87.06 92 LYS A N 1
ATOM 711 C CA . LYS A 1 92 ? -9.168 -10.674 16.660 1.00 87.06 92 LYS A CA 1
ATOM 712 C C . LYS A 1 92 ? -8.977 -9.174 16.399 1.00 87.06 92 LYS A C 1
ATOM 714 O O . LYS A 1 92 ? -9.698 -8.357 16.968 1.00 87.06 92 LYS A O 1
ATOM 719 N N . VAL A 1 93 ? -7.996 -8.796 15.584 1.00 92.25 93 VAL A N 1
ATOM 720 C CA . VAL A 1 93 ? -7.650 -7.400 15.308 1.00 92.25 93 VAL A CA 1
ATOM 721 C C . VAL A 1 93 ? -8.467 -6.890 1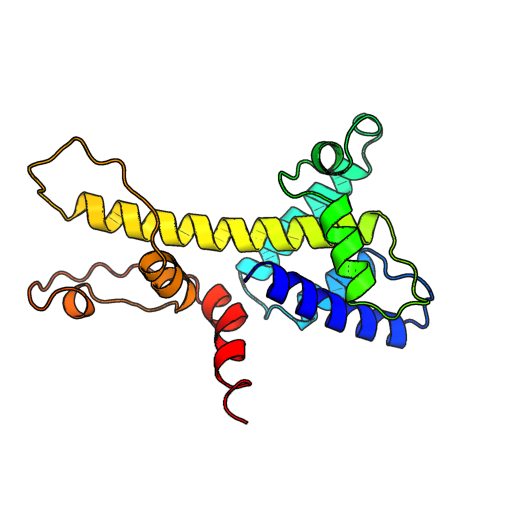4.128 1.00 92.25 93 VAL A C 1
ATOM 723 O O . VAL A 1 93 ? -8.540 -7.516 13.071 1.00 92.25 93 VAL A O 1
ATOM 726 N N . ARG A 1 94 ? -9.084 -5.718 14.295 1.00 94.50 94 ARG A N 1
ATOM 727 C CA . ARG A 1 94 ? -9.805 -5.056 13.202 1.00 94.50 94 ARG A CA 1
ATOM 728 C C . ARG A 1 94 ? -8.813 -4.339 12.286 1.00 94.50 94 ARG A C 1
ATOM 730 O O . ARG A 1 94 ? -7.824 -3.776 12.750 1.00 94.50 94 ARG A O 1
ATOM 737 N N . VAL A 1 95 ? -9.108 -4.304 10.993 1.00 95.81 95 VAL A N 1
ATOM 738 C CA . VAL A 1 95 ? -8.385 -3.489 10.008 1.00 95.81 95 VAL A CA 1
ATOM 739 C C . VAL A 1 95 ? -9.294 -2.335 9.608 1.00 95.81 95 VAL A C 1
ATOM 741 O O . VAL A 1 95 ? -10.447 -2.568 9.250 1.00 95.81 95 VAL A O 1
ATOM 744 N N . GLY A 1 96 ? -8.804 -1.101 9.729 1.00 95.19 96 GLY A N 1
ATOM 745 C CA . GLY A 1 96 ? -9.537 0.085 9.295 1.00 95.19 96 GLY A CA 1
ATOM 746 C C . GLY A 1 96 ? -9.448 0.292 7.782 1.00 95.19 96 GLY A C 1
ATOM 747 O O . GLY A 1 96 ? -8.422 -0.000 7.169 1.00 95.19 96 GLY A O 1
ATOM 748 N N . ASP A 1 97 ? -10.485 0.876 7.181 1.00 94.12 97 ASP A N 1
ATOM 749 C CA . ASP A 1 97 ? -10.553 1.066 5.725 1.00 94.12 97 ASP A CA 1
ATOM 750 C C . ASP A 1 97 ? -9.365 1.843 5.154 1.00 94.12 97 ASP A C 1
ATOM 752 O O . ASP A 1 97 ? -8.803 1.464 4.124 1.00 94.12 97 ASP A O 1
ATOM 756 N N . LYS A 1 98 ? -8.959 2.917 5.842 1.00 96.75 98 LYS A N 1
ATOM 757 C CA . LYS A 1 98 ? -7.808 3.743 5.461 1.00 96.75 98 LYS A CA 1
ATOM 758 C C . LYS A 1 98 ? -6.477 3.007 5.623 1.00 96.75 98 LYS A C 1
ATOM 760 O O . LYS A 1 98 ? -5.534 3.312 4.901 1.00 96.75 98 LYS A O 1
ATOM 765 N N . ALA A 1 99 ? -6.397 2.015 6.511 1.00 97.50 99 ALA A N 1
ATOM 766 C CA . ALA A 1 99 ? -5.206 1.180 6.649 1.00 97.50 99 ALA A CA 1
ATOM 767 C C . ALA A 1 99 ? -4.985 0.335 5.387 1.00 97.50 99 ALA A C 1
ATOM 769 O O . ALA A 1 99 ? -3.877 0.298 4.858 1.00 97.50 99 ALA A O 1
ATOM 770 N N . ALA A 1 100 ? -6.058 -0.262 4.858 1.00 97.19 100 ALA A N 1
ATOM 771 C CA . ALA A 1 100 ? -6.005 -1.017 3.609 1.00 97.19 100 ALA A CA 1
ATOM 772 C C . ALA A 1 100 ? -5.651 -0.130 2.403 1.00 97.19 100 ALA A C 1
ATOM 774 O O . ALA A 1 100 ? -4.860 -0.542 1.558 1.00 97.19 100 ALA A O 1
ATOM 775 N N . VAL A 1 101 ? -6.187 1.097 2.343 1.00 97.75 101 VAL A N 1
ATOM 776 C CA . VAL A 1 101 ? -5.830 2.082 1.303 1.00 97.75 101 VAL A CA 1
ATOM 777 C C . VAL A 1 101 ? -4.349 2.451 1.385 1.00 97.75 101 VAL A C 1
ATOM 779 O O . VAL A 1 101 ? -3.655 2.405 0.372 1.00 97.75 101 VAL A O 1
ATOM 782 N N . ALA A 1 102 ? -3.848 2.762 2.584 1.00 98.00 102 ALA A N 1
ATOM 783 C CA . ALA A 1 102 ? -2.441 3.096 2.787 1.00 98.00 102 ALA A CA 1
ATOM 784 C C . ALA A 1 102 ? -1.521 1.942 2.361 1.00 98.00 102 ALA A C 1
ATOM 786 O O . ALA A 1 102 ? -0.551 2.162 1.643 1.00 98.00 102 ALA A O 1
ATOM 787 N N . LEU A 1 103 ? -1.845 0.705 2.744 1.00 97.25 103 LEU A N 1
ATOM 788 C CA . LEU A 1 103 ? -1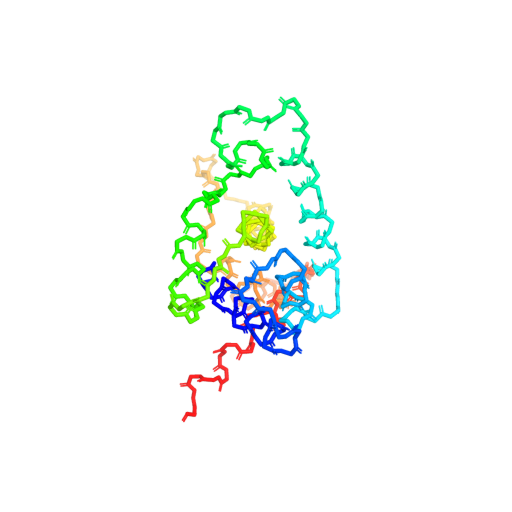.043 -0.462 2.383 1.00 97.25 103 LEU A CA 1
ATOM 789 C C . LEU A 1 103 ? -1.068 -0.758 0.876 1.00 97.25 103 LEU A C 1
ATOM 791 O O . LEU A 1 103 ? -0.043 -1.138 0.305 1.00 97.25 103 LEU A O 1
ATOM 795 N N . ALA A 1 104 ? -2.217 -0.564 0.223 1.00 97.31 104 ALA A N 1
ATOM 796 C CA . ALA A 1 104 ? -2.331 -0.708 -1.224 1.00 97.31 104 ALA A CA 1
ATOM 797 C C . ALA A 1 104 ? -1.466 0.337 -1.946 1.00 97.31 104 ALA A C 1
ATOM 799 O O . ALA A 1 104 ? -0.690 -0.037 -2.819 1.00 97.31 104 ALA A O 1
ATOM 800 N N . ALA A 1 105 ? -1.511 1.601 -1.510 1.00 97.56 105 ALA A N 1
ATOM 801 C CA . ALA A 1 105 ? -0.673 2.671 -2.052 1.00 97.56 105 ALA A CA 1
ATOM 802 C C . ALA A 1 105 ? 0.830 2.397 -1.860 1.00 97.56 105 ALA A C 1
ATOM 804 O O . ALA A 1 105 ? 1.602 2.559 -2.800 1.00 97.56 105 ALA A O 1
ATOM 805 N N . ILE A 1 106 ? 1.244 1.904 -0.684 1.00 95.81 106 ILE A N 1
ATOM 806 C CA . ILE A 1 106 ? 2.636 1.484 -0.431 1.00 95.81 106 ILE A CA 1
ATOM 807 C C . ILE A 1 106 ? 3.069 0.416 -1.436 1.00 95.81 106 ILE A C 1
ATOM 809 O O . ILE A 1 106 ? 4.129 0.519 -2.052 1.00 95.81 106 ILE A O 1
ATOM 813 N N . THR A 1 107 ? 2.242 -0.615 -1.596 1.00 94.44 107 THR A N 1
ATOM 814 C CA . THR A 1 107 ? 2.560 -1.757 -2.459 1.00 94.44 107 THR A CA 1
ATOM 815 C C . THR A 1 107 ? 2.630 -1.338 -3.926 1.00 94.44 107 THR A C 1
ATOM 817 O O . THR A 1 107 ? 3.528 -1.777 -4.642 1.00 94.44 107 THR A O 1
ATOM 820 N N . GLU A 1 108 ? 1.710 -0.478 -4.369 1.00 95.62 108 GLU A N 1
ATOM 821 C CA . GLU A 1 108 ? 1.660 0.038 -5.738 1.00 95.62 108 GLU A CA 1
ATOM 822 C C . GLU A 1 108 ? 2.857 0.932 -6.054 1.00 95.62 108 GLU A C 1
ATOM 824 O O . GLU A 1 108 ? 3.475 0.755 -7.102 1.00 95.62 108 GLU A O 1
ATOM 829 N N . CYS A 1 109 ? 3.233 1.821 -5.132 1.00 93.44 109 CYS A N 1
ATOM 830 C CA . CYS A 1 109 ? 4.397 2.691 -5.281 1.00 93.44 109 CYS A CA 1
ATOM 831 C C . CYS A 1 109 ? 5.682 1.858 -5.424 1.00 93.44 109 CYS A C 1
ATOM 833 O O . CYS A 1 109 ? 6.368 1.957 -6.438 1.00 93.44 109 CYS A O 1
ATOM 835 N N . VAL A 1 110 ? 5.938 0.919 -4.501 1.00 90.12 110 VAL A N 1
ATOM 836 C CA . VAL A 1 110 ? 7.130 0.050 -4.559 1.00 90.12 110 VAL A CA 1
ATOM 837 C C . VAL A 1 110 ? 7.155 -0.806 -5.832 1.00 90.12 110 VAL A C 1
ATOM 839 O O . VAL A 1 110 ? 8.207 -0.972 -6.453 1.00 90.12 110 VAL A O 1
ATOM 842 N N . LEU A 1 111 ? 6.010 -1.360 -6.247 1.00 91.12 111 LEU A N 1
ATOM 843 C CA . LEU A 1 111 ? 5.916 -2.106 -7.506 1.00 91.12 111 LEU A CA 1
ATOM 844 C C . LEU A 1 111 ? 6.223 -1.221 -8.712 1.00 91.12 111 LEU A C 1
ATOM 846 O O . LEU A 1 111 ? 6.939 -1.653 -9.617 1.00 91.12 111 LEU A O 1
ATOM 850 N N . THR A 1 112 ? 5.694 -0.001 -8.715 1.00 91.69 112 THR A N 1
ATOM 851 C CA . THR A 1 112 ? 5.899 0.972 -9.785 1.00 91.69 112 THR A CA 1
ATOM 852 C C . THR A 1 112 ? 7.371 1.340 -9.900 1.00 91.69 112 THR A C 1
ATOM 854 O O . THR A 1 112 ? 7.905 1.251 -11.004 1.00 91.69 112 THR A O 1
ATOM 857 N N . SER A 1 113 ? 8.058 1.628 -8.789 1.00 88.25 113 SER A N 1
ATOM 858 C CA . SER A 1 113 ? 9.498 1.923 -8.790 1.00 88.25 113 SER A CA 1
ATOM 859 C C . SER A 1 113 ? 10.308 0.770 -9.397 1.00 88.25 113 SER A C 1
ATOM 861 O O . SER A 1 113 ? 11.112 0.976 -10.305 1.00 88.25 113 SER A O 1
ATOM 863 N N . VAL A 1 114 ? 10.029 -0.478 -8.995 1.00 88.06 114 VAL A N 1
ATOM 864 C CA . VAL A 1 114 ? 10.731 -1.654 -9.543 1.00 88.06 114 VAL A CA 1
ATOM 865 C C . VAL A 1 114 ? 10.461 -1.832 -11.041 1.00 88.06 114 VAL A C 1
ATOM 867 O O . VAL A 1 114 ? 11.379 -2.138 -11.805 1.00 88.06 114 VAL A O 1
ATOM 870 N N . ILE A 1 115 ? 9.214 -1.648 -11.486 1.00 90.12 115 ILE A N 1
ATOM 871 C CA . ILE A 1 115 ? 8.847 -1.768 -12.905 1.00 90.12 115 ILE A CA 1
ATOM 872 C C . ILE A 1 115 ? 9.498 -0.658 -13.736 1.00 90.12 115 ILE A C 1
ATOM 874 O O . ILE A 1 115 ? 9.993 -0.937 -14.830 1.00 90.12 115 ILE A O 1
ATOM 878 N N . GLN A 1 116 ? 9.519 0.577 -13.231 1.00 88.06 116 GLN A N 1
ATOM 879 C CA . GLN A 1 116 ? 10.139 1.721 -13.900 1.00 88.06 116 GLN A CA 1
ATOM 880 C C . GLN A 1 116 ? 11.644 1.508 -14.077 1.00 88.06 116 GLN A C 1
ATOM 882 O O . GLN A 1 116 ? 12.154 1.651 -15.191 1.00 88.06 116 GLN A O 1
ATOM 887 N N . GLU A 1 117 ? 12.343 1.074 -13.029 1.00 84.62 117 GLU A N 1
ATOM 888 C CA . GLU A 1 117 ? 13.780 0.800 -13.097 1.00 84.62 117 GLU A CA 1
ATOM 889 C C . GLU A 1 117 ? 14.099 -0.383 -14.018 1.00 84.62 117 GLU A C 1
ATOM 891 O O . GLU A 1 117 ? 14.979 -0.292 -14.879 1.00 84.62 117 GLU A O 1
ATOM 896 N N . ALA A 1 118 ? 13.335 -1.474 -13.930 1.00 84.44 118 ALA A N 1
ATOM 897 C CA . ALA A 1 118 ? 13.494 -2.604 -14.842 1.00 84.44 118 ALA A CA 1
ATOM 898 C C . ALA A 1 118 ? 13.202 -2.208 -16.305 1.00 84.44 118 ALA A C 1
ATOM 900 O O . ALA A 1 118 ? 13.868 -2.687 -17.229 1.00 84.44 118 ALA A O 1
ATOM 901 N N . GLY A 1 119 ? 12.227 -1.320 -16.528 1.00 84.50 119 GLY A N 1
ATOM 902 C CA . GLY A 1 119 ? 11.910 -0.737 -17.831 1.00 84.50 119 GLY A CA 1
ATOM 903 C C . GLY A 1 119 ? 13.057 0.107 -18.388 1.00 84.50 119 GLY A C 1
ATOM 904 O O . GLY A 1 119 ? 13.431 -0.064 -19.552 1.00 84.50 119 GLY A O 1
ATOM 905 N N . ALA A 1 120 ? 13.679 0.940 -17.551 1.00 83.31 120 ALA A N 1
ATOM 906 C CA . ALA A 1 120 ? 14.846 1.738 -17.921 1.00 83.31 120 ALA A CA 1
ATOM 907 C C . ALA A 1 120 ? 16.027 0.855 -18.366 1.00 83.31 120 ALA A C 1
ATOM 909 O O . ALA A 1 120 ? 16.636 1.115 -19.408 1.00 83.31 120 ALA A O 1
ATOM 910 N N . VAL A 1 121 ? 16.289 -0.253 -17.659 1.00 81.81 121 VAL A N 1
ATOM 911 C CA . VAL A 1 121 ? 17.317 -1.240 -18.047 1.00 81.81 121 VAL A CA 1
ATOM 912 C C . VAL A 1 121 ? 17.041 -1.824 -19.437 1.00 81.81 121 VAL A C 1
ATOM 914 O O . VAL A 1 121 ? 17.962 -1.984 -20.246 1.00 81.81 121 VAL A O 1
ATOM 917 N N . VAL A 1 122 ? 15.777 -2.138 -19.745 1.00 82.81 122 VAL A N 1
ATOM 918 C CA . VAL A 1 122 ? 15.390 -2.689 -21.055 1.00 82.81 122 VAL A CA 1
ATOM 919 C C . VAL A 1 122 ? 15.616 -1.666 -22.167 1.00 82.81 122 VAL A C 1
ATOM 921 O O . VAL A 1 122 ? 16.181 -2.010 -23.208 1.00 82.81 122 VAL A O 1
ATOM 924 N N . LEU A 1 123 ? 15.190 -0.418 -21.951 1.00 79.00 123 LEU A N 1
ATOM 925 C CA . LEU A 1 123 ? 15.324 0.660 -22.930 1.00 79.00 123 LEU A CA 1
ATOM 926 C C . LEU A 1 123 ? 16.793 1.002 -23.198 1.00 79.00 123 LEU A C 1
ATOM 928 O O . LEU A 1 123 ? 17.183 1.146 -24.357 1.00 79.00 123 LEU A O 1
ATOM 932 N N . HIS A 1 124 ? 17.629 1.028 -22.159 1.00 72.44 124 HIS A N 1
ATOM 933 C CA . HIS A 1 124 ? 19.065 1.258 -22.308 1.00 72.44 124 HIS A CA 1
ATOM 934 C C . HIS A 1 124 ? 19.741 0.160 -23.152 1.00 72.44 124 HIS A C 1
ATOM 936 O O . HIS A 1 124 ? 20.508 0.450 -24.074 1.00 72.44 124 HIS A O 1
ATOM 942 N N . LYS A 1 125 ? 19.407 -1.119 -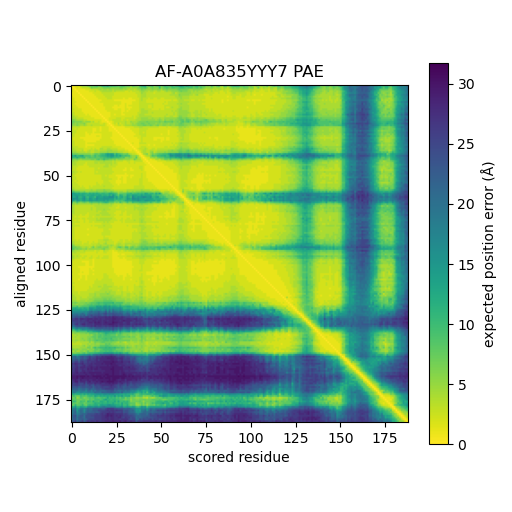22.913 1.00 67.00 125 LYS A N 1
ATOM 943 C CA . LYS A 1 125 ? 19.909 -2.235 -23.739 1.00 67.00 125 LYS A CA 1
ATOM 944 C C . LYS A 1 125 ? 19.425 -2.159 -25.188 1.00 67.00 125 LYS A C 1
ATOM 946 O O . LYS A 1 125 ? 20.183 -2.493 -26.100 1.00 67.00 125 LYS A O 1
ATOM 951 N N . ALA A 1 126 ? 18.187 -1.720 -25.415 1.00 65.88 126 ALA A N 1
ATOM 952 C CA . ALA A 1 126 ? 17.644 -1.543 -26.759 1.00 65.88 126 ALA A CA 1
ATOM 953 C C . ALA A 1 126 ? 18.364 -0.422 -27.532 1.00 65.88 126 ALA A C 1
ATOM 955 O O . ALA A 1 126 ? 18.654 -0.605 -28.711 1.00 65.88 126 ALA A O 1
ATOM 956 N N . ALA A 1 127 ? 18.723 0.683 -26.867 1.00 63.41 127 ALA A N 1
ATOM 957 C CA . ALA A 1 127 ? 19.455 1.798 -27.476 1.00 63.41 127 ALA A CA 1
ATOM 958 C C . ALA A 1 127 ? 20.903 1.437 -27.872 1.00 63.41 127 ALA A C 1
ATOM 960 O O . ALA A 1 127 ? 21.402 1.917 -28.888 1.00 63.41 127 ALA A O 1
ATOM 961 N N . GLY A 1 128 ? 21.571 0.561 -27.109 1.00 59.03 128 GLY A N 1
ATOM 962 C CA . GLY A 1 128 ? 22.925 0.074 -27.423 1.00 59.03 128 GLY A CA 1
ATOM 963 C C . GLY A 1 128 ? 22.977 -1.034 -28.484 1.00 59.03 128 GLY A C 1
ATOM 964 O O . GLY A 1 128 ? 24.031 -1.304 -29.061 1.00 59.03 128 GLY A O 1
ATOM 965 N N . SER A 1 129 ? 21.843 -1.673 -28.773 1.00 55.62 129 SER A N 1
ATOM 966 C CA . SER A 1 129 ? 21.762 -2.783 -29.720 1.00 55.62 129 SER A CA 1
ATOM 967 C C . SER A 1 129 ? 21.466 -2.260 -31.127 1.00 55.62 129 SER A C 1
ATOM 969 O O . SER A 1 129 ? 20.316 -1.974 -31.452 1.00 55.62 129 SER A O 1
ATOM 971 N N . LYS A 1 130 ? 22.468 -2.219 -32.019 1.00 48.88 130 LYS A N 1
ATOM 972 C CA . LYS A 1 130 ? 22.263 -2.057 -33.479 1.00 48.88 130 LYS A CA 1
ATOM 973 C C . LYS A 1 130 ? 21.609 -3.311 -34.093 1.00 48.88 130 LYS A C 1
ATOM 975 O O . LYS A 1 130 ? 22.145 -3.921 -35.016 1.00 48.88 130 LYS A O 1
ATOM 980 N N . SER A 1 131 ? 20.487 -3.772 -33.543 1.00 49.16 131 SER A N 1
ATOM 981 C CA . SER A 1 131 ? 19.844 -5.007 -33.985 1.00 49.16 131 SER A CA 1
ATOM 982 C C . SER A 1 131 ? 19.002 -4.762 -35.235 1.00 49.16 131 SER A C 1
ATOM 984 O O . SER A 1 131 ? 18.094 -3.932 -35.244 1.00 49.16 131 SER A O 1
ATOM 986 N N . LYS A 1 132 ? 19.297 -5.526 -36.292 1.00 52.03 132 LYS A N 1
ATOM 987 C CA . LYS A 1 132 ? 18.645 -5.495 -37.614 1.00 52.03 132 LYS A CA 1
ATOM 988 C C . LYS A 1 132 ? 17.176 -5.965 -37.612 1.00 52.03 132 LYS A C 1
ATOM 990 O O . LYS A 1 132 ? 16.538 -5.924 -38.655 1.00 52.03 132 LYS A O 1
ATOM 995 N N . ASN A 1 133 ? 16.615 -6.364 -36.465 1.00 49.84 133 ASN A N 1
ATOM 996 C CA . ASN A 1 133 ? 15.227 -6.820 -36.335 1.00 49.84 133 ASN A CA 1
ATOM 997 C C . ASN A 1 133 ? 14.367 -5.810 -35.559 1.00 49.84 133 ASN A C 1
ATOM 999 O O . ASN A 1 133 ? 14.186 -5.921 -34.347 1.00 49.84 133 ASN A O 1
ATOM 1003 N N . LYS A 1 134 ? 13.794 -4.844 -36.287 1.00 51.69 134 LYS A N 1
ATOM 1004 C CA . LYS A 1 134 ? 12.946 -3.748 -35.771 1.00 51.69 134 LYS A CA 1
ATOM 1005 C C . LYS A 1 134 ? 11.551 -4.169 -35.257 1.00 51.69 134 LYS A C 1
ATOM 1007 O O . 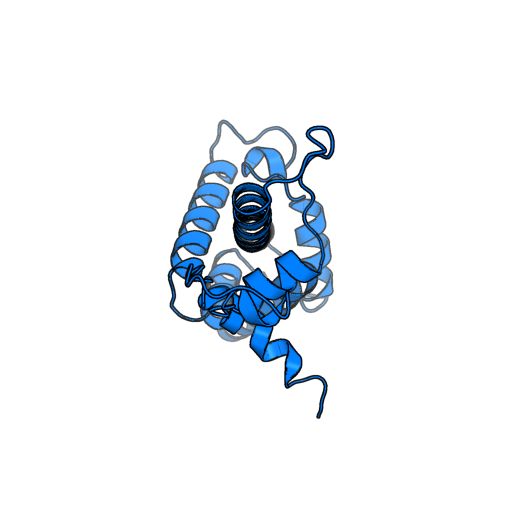LYS A 1 134 ? 10.756 -3.304 -34.915 1.00 51.69 134 LYS A O 1
ATOM 1012 N N . SER A 1 135 ? 11.219 -5.462 -35.193 1.00 54.03 135 SER A N 1
ATOM 1013 C CA . SER A 1 135 ? 9.841 -5.922 -34.923 1.00 54.03 135 SER A CA 1
ATOM 1014 C C . SER A 1 135 ? 9.559 -6.397 -33.493 1.00 54.03 135 SER A C 1
ATOM 1016 O O . SER A 1 135 ? 8.395 -6.576 -33.130 1.00 54.03 135 SER A O 1
ATOM 1018 N N . LYS A 1 136 ? 10.575 -6.613 -32.647 1.00 62.16 136 LYS A N 1
ATOM 1019 C CA . LYS A 1 136 ? 10.346 -7.141 -31.290 1.00 62.16 136 LYS A CA 1
ATOM 1020 C C . LYS A 1 136 ? 10.195 -6.012 -30.275 1.00 62.16 136 LYS A C 1
ATOM 1022 O O . LYS A 1 136 ? 11.170 -5.362 -29.912 1.00 62.16 136 LYS A O 1
ATOM 1027 N N . LYS A 1 137 ? 8.964 -5.828 -29.780 1.00 71.06 137 LYS A N 1
ATOM 1028 C CA . LYS A 1 137 ? 8.672 -4.917 -28.664 1.00 71.06 137 LYS A CA 1
ATOM 1029 C C . LYS A 1 137 ? 9.534 -5.288 -27.442 1.00 71.06 137 LYS A C 1
ATOM 1031 O O . LYS A 1 137 ? 9.602 -6.478 -27.107 1.00 71.06 137 LYS A O 1
ATOM 1036 N N . PRO A 1 138 ? 10.172 -4.311 -26.774 1.00 78.69 138 PRO A N 1
ATOM 1037 C CA . PRO A 1 138 ? 10.955 -4.561 -25.570 1.00 78.69 138 PRO A CA 1
ATOM 1038 C C . PRO A 1 138 ? 10.073 -5.180 -24.475 1.00 78.69 138 PRO A C 1
ATOM 1040 O O . PRO A 1 138 ? 8.935 -4.763 -24.274 1.00 78.69 138 PRO A O 1
ATOM 1043 N N . ARG A 1 139 ? 10.590 -6.202 -23.782 1.00 84.88 139 ARG A N 1
ATOM 1044 C CA . ARG A 1 139 ? 9.895 -6.894 -22.683 1.00 84.88 139 ARG A CA 1
ATOM 1045 C C . ARG A 1 139 ? 10.776 -6.928 -21.438 1.00 84.88 139 ARG A C 1
ATOM 1047 O O . ARG A 1 139 ? 11.959 -7.268 -21.526 1.00 84.88 139 ARG A O 1
ATOM 1054 N N . ILE A 1 140 ? 10.184 -6.629 -20.283 1.00 85.19 140 ILE A N 1
ATOM 1055 C CA . ILE A 1 140 ? 10.826 -6.824 -18.980 1.00 85.19 140 ILE A CA 1
ATOM 1056 C C . ILE A 1 140 ? 10.956 -8.334 -18.726 1.00 85.19 140 ILE A C 1
ATOM 1058 O O . ILE A 1 140 ? 10.030 -9.102 -18.976 1.00 85.19 140 ILE A O 1
ATOM 1062 N N . LYS A 1 141 ? 12.136 -8.763 -18.272 1.00 87.06 141 LYS A N 1
ATOM 1063 C CA . LYS A 1 141 ? 12.460 -10.144 -17.896 1.00 87.06 141 LYS A CA 1
ATOM 1064 C C . LYS A 1 141 ? 12.924 -10.145 -16.444 1.00 87.06 141 LYS A C 1
ATOM 1066 O O . LYS A 1 141 ? 13.367 -9.108 -15.959 1.00 87.06 141 LYS A O 1
ATOM 1071 N N . VAL A 1 142 ? 12.920 -11.312 -15.798 1.00 84.00 142 VAL A N 1
ATOM 1072 C CA . VAL A 1 142 ? 13.395 -11.478 -14.410 1.00 84.00 142 VAL A CA 1
ATOM 1073 C C . VAL A 1 142 ? 14.783 -10.865 -14.211 1.00 84.00 142 VAL A C 1
ATOM 1075 O O . VAL A 1 142 ? 14.967 -10.088 -13.289 1.00 84.00 142 VAL A O 1
ATOM 1078 N N . ALA A 1 143 ? 15.719 -11.087 -15.140 1.00 79.00 143 ALA A N 1
ATOM 1079 C CA . ALA A 1 143 ? 17.058 -10.500 -15.065 1.00 79.00 143 ALA A CA 1
ATOM 1080 C C . ALA A 1 143 ? 17.066 -8.957 -15.015 1.00 79.00 143 ALA A C 1
ATOM 1082 O O . ALA A 1 143 ? 17.944 -8.375 -14.392 1.00 79.00 143 ALA A O 1
ATOM 1083 N N . HIS A 1 144 ? 16.105 -8.277 -15.651 1.00 83.75 144 HIS A N 1
ATOM 1084 C CA . HIS A 1 144 ? 16.003 -6.813 -15.582 1.00 83.75 144 HIS A CA 1
ATOM 1085 C C . HIS A 1 144 ? 15.530 -6.350 -14.201 1.00 83.75 144 HIS A C 1
ATOM 1087 O O . HIS A 1 144 ? 16.033 -5.352 -13.701 1.00 83.75 144 HIS A O 1
ATOM 1093 N N . ILE A 1 145 ? 14.627 -7.115 -13.579 1.00 83.50 145 ILE A N 1
ATOM 1094 C CA . ILE A 1 145 ? 14.147 -6.887 -12.210 1.00 83.50 145 ILE A CA 1
ATOM 1095 C C . ILE A 1 145 ? 15.267 -7.161 -11.196 1.00 83.50 145 ILE A C 1
ATOM 1097 O O . ILE A 1 145 ? 15.459 -6.402 -10.253 1.00 83.50 145 ILE A O 1
ATOM 1101 N N . SER A 1 146 ? 16.044 -8.228 -11.394 1.00 81.12 146 SER A N 1
ATOM 1102 C CA . SER A 1 146 ? 17.193 -8.534 -10.537 1.00 81.12 146 SER A CA 1
ATOM 1103 C C . SER A 1 146 ? 18.233 -7.416 -10.576 1.00 81.12 146 SER A C 1
ATOM 1105 O O . SER A 1 146 ? 18.728 -7.021 -9.528 1.00 81.12 146 SER A O 1
ATOM 1107 N N . VAL A 1 147 ? 18.523 -6.868 -11.763 1.00 78.81 147 VAL A N 1
ATOM 1108 C CA . VAL A 1 147 ? 19.459 -5.742 -11.918 1.00 78.81 147 VAL A CA 1
ATOM 1109 C C . VAL A 1 147 ? 18.929 -4.464 -11.264 1.00 78.81 147 VAL A C 1
ATOM 1111 O O . VAL A 1 147 ? 19.703 -3.791 -10.591 1.00 78.81 147 VAL A O 1
ATOM 1114 N N . SER A 1 148 ? 17.637 -4.140 -11.412 1.00 76.69 148 SER A N 1
ATOM 1115 C CA . SER A 1 148 ? 17.059 -2.959 -10.752 1.00 76.69 148 SER A CA 1
ATOM 1116 C C . SER A 1 148 ? 17.099 -3.078 -9.228 1.00 76.69 148 SER A C 1
ATOM 1118 O O . SER A 1 148 ? 17.495 -2.146 -8.541 1.00 76.69 148 SER A O 1
ATOM 1120 N N . ILE A 1 149 ? 16.766 -4.255 -8.690 1.00 75.62 149 ILE A N 1
ATOM 1121 C CA . ILE A 1 149 ? 16.779 -4.496 -7.242 1.00 75.62 149 ILE A CA 1
ATOM 1122 C C . ILE A 1 149 ? 18.201 -4.502 -6.679 1.00 75.62 149 ILE A C 1
ATOM 1124 O O . ILE A 1 149 ? 18.426 -3.982 -5.594 1.00 75.62 149 ILE A O 1
ATOM 1128 N N . ALA A 1 150 ? 19.170 -5.089 -7.383 1.00 68.50 150 ALA A N 1
ATOM 1129 C CA . ALA A 1 150 ? 20.531 -5.237 -6.872 1.00 68.50 150 ALA A CA 1
ATOM 1130 C C . ALA A 1 150 ? 21.296 -3.906 -6.756 1.00 68.50 150 ALA A C 1
ATOM 1132 O O . ALA A 1 150 ? 22.442 -3.926 -6.310 1.00 68.50 150 ALA A O 1
ATOM 1133 N N . GLY A 1 151 ? 20.720 -2.775 -7.194 1.00 61.72 151 GLY A N 1
ATOM 1134 C CA . GLY A 1 151 ? 21.342 -1.447 -7.106 1.00 61.72 151 GLY A CA 1
ATOM 1135 C C . GLY A 1 151 ? 22.704 -1.353 -7.804 1.00 61.72 151 GLY A C 1
ATOM 1136 O O . GLY A 1 151 ? 23.461 -0.407 -7.598 1.00 61.72 151 GLY A O 1
ATOM 1137 N N . SER A 1 152 ? 23.062 -2.361 -8.598 1.00 40.81 152 SER A N 1
ATOM 1138 C CA . SER A 1 152 ? 24.434 -2.554 -9.026 1.00 40.81 152 SER A CA 1
ATOM 1139 C C . SER A 1 152 ? 24.752 -1.564 -10.136 1.00 40.81 152 SER A C 1
ATOM 1141 O O . SER A 1 152 ? 24.032 -1.486 -11.134 1.00 40.81 152 SER A O 1
ATOM 1143 N N . LYS A 1 153 ? 25.892 -0.877 -10.005 1.00 42.19 153 LYS A N 1
ATOM 1144 C CA . LYS A 1 153 ? 26.658 -0.371 -11.147 1.00 42.19 153 LYS A CA 1
ATOM 1145 C C . LYS A 1 153 ? 27.049 -1.570 -12.016 1.00 42.19 153 LYS A C 1
ATOM 1147 O O . LYS A 1 153 ? 28.195 -2.008 -11.988 1.00 42.19 153 LYS A O 1
ATOM 1152 N N . VAL A 1 154 ? 26.106 -2.154 -12.752 1.00 39.78 154 VAL A N 1
ATOM 1153 C CA . VAL A 1 154 ? 26.435 -3.207 -13.708 1.00 39.78 154 VAL A CA 1
ATOM 1154 C C . VAL A 1 154 ? 27.183 -2.509 -14.826 1.00 39.78 154 VAL A C 1
ATOM 1156 O O . VAL A 1 154 ? 26.592 -1.852 -15.685 1.00 39.78 154 VAL A O 1
ATOM 1159 N N . THR A 1 155 ? 28.508 -2.615 -14.792 1.00 37.88 155 THR A N 1
ATOM 1160 C CA . THR A 1 155 ? 29.289 -2.316 -15.981 1.00 37.88 155 THR A CA 1
ATOM 1161 C C . THR A 1 155 ? 28.829 -3.296 -17.064 1.00 37.88 155 THR A C 1
ATOM 1163 O O . THR A 1 155 ? 28.712 -4.494 -16.796 1.00 37.88 155 THR A O 1
ATOM 1166 N N . PRO A 1 156 ? 28.541 -2.829 -18.292 1.00 38.44 156 PRO A N 1
ATOM 1167 C CA . PRO A 1 156 ? 28.054 -3.685 -19.380 1.00 38.44 156 PRO A CA 1
ATOM 1168 C C . PRO A 1 156 ? 28.909 -4.941 -19.646 1.00 38.44 156 PRO A C 1
ATOM 1170 O O . PRO A 1 156 ? 28.425 -5.906 -20.235 1.00 38.44 156 PRO A O 1
ATOM 1173 N N . SER A 1 157 ? 30.156 -4.949 -19.169 1.00 41.25 157 SER A N 1
ATOM 1174 C CA . SER A 1 157 ? 31.110 -6.056 -19.225 1.00 41.25 157 SER A CA 1
ATOM 1175 C C . SER A 1 157 ? 30.700 -7.331 -18.483 1.00 41.25 157 SER A C 1
ATOM 1177 O O . SER A 1 157 ? 31.172 -8.396 -18.866 1.00 41.25 157 SER A O 1
ATOM 1179 N N . GLU A 1 158 ? 29.831 -7.274 -17.468 1.00 43.78 158 GLU A N 1
ATOM 1180 C CA . GLU A 1 158 ? 29.446 -8.478 -16.701 1.00 43.78 158 GLU A CA 1
ATOM 1181 C C . GLU A 1 158 ? 28.298 -9.279 -17.338 1.00 43.78 158 GLU A C 1
ATOM 1183 O O . GLU A 1 158 ? 28.008 -10.394 -16.915 1.00 43.78 158 GLU A O 1
ATOM 1188 N N . LEU A 1 159 ? 27.657 -8.754 -18.390 1.00 45.66 159 LEU A N 1
ATOM 1189 C CA . LEU A 1 159 ? 26.547 -9.436 -19.075 1.00 45.66 159 LEU A CA 1
ATOM 1190 C C . LEU A 1 159 ? 26.856 -9.838 -20.519 1.00 45.66 159 LEU A C 1
ATOM 1192 O O . LEU A 1 159 ? 26.105 -10.610 -21.114 1.00 45.66 159 LEU A O 1
ATOM 1196 N N . THR A 1 160 ? 27.969 -9.366 -21.072 1.00 41.12 160 THR A N 1
ATOM 1197 C CA . THR A 1 160 ? 28.503 -9.803 -22.361 1.00 41.12 160 THR A CA 1
ATOM 1198 C C . THR A 1 160 ? 30.016 -9.677 -22.302 1.00 41.12 160 THR A C 1
ATOM 1200 O O . THR A 1 160 ? 30.526 -8.573 -22.132 1.00 41.12 160 THR A O 1
ATOM 1203 N N . GLY A 1 161 ? 30.737 -10.787 -22.470 1.00 40.38 161 GLY A N 1
ATOM 1204 C CA . GLY A 1 161 ? 32.198 -10.861 -22.348 1.00 40.38 161 GLY A CA 1
ATOM 1205 C C . GLY A 1 161 ? 33.024 -9.997 -23.313 1.00 40.38 161 GLY A C 1
ATOM 1206 O O . GLY A 1 161 ? 34.226 -10.212 -23.404 1.00 40.38 161 GLY A O 1
ATOM 1207 N N . LYS A 1 162 ? 32.436 -9.039 -24.037 1.00 44.47 162 LYS A N 1
ATOM 1208 C CA . LYS A 1 162 ? 33.126 -8.044 -24.866 1.00 44.47 162 LYS A CA 1
ATOM 1209 C C . LYS A 1 162 ? 32.243 -6.799 -24.996 1.00 44.47 162 LYS A C 1
ATOM 1211 O O . LYS A 1 162 ? 31.242 -6.854 -25.693 1.00 44.47 162 LYS A O 1
ATOM 1216 N N . ASP A 1 163 ? 32.580 -5.725 -24.280 1.00 40.19 163 ASP A N 1
ATOM 1217 C CA . ASP A 1 163 ? 32.701 -4.358 -24.821 1.00 40.19 163 ASP A CA 1
ATOM 1218 C C . ASP A 1 163 ? 32.794 -3.302 -23.707 1.00 40.19 163 ASP A C 1
ATOM 1220 O O . ASP A 1 163 ? 31.926 -3.148 -22.847 1.00 40.19 163 ASP A O 1
ATOM 1224 N N . LYS A 1 164 ? 33.896 -2.542 -23.741 1.00 42.25 164 LYS A N 1
ATOM 1225 C CA . LYS A 1 164 ? 34.237 -1.469 -22.803 1.00 42.25 164 LYS A CA 1
ATOM 1226 C C . LYS A 1 164 ? 33.579 -0.155 -23.239 1.00 42.25 164 LYS A C 1
ATOM 1228 O O . LYS A 1 164 ? 34.198 0.629 -23.953 1.00 42.25 164 LYS A O 1
ATOM 1233 N N . ARG A 1 165 ? 32.362 0.135 -22.774 1.00 38.97 165 ARG A N 1
ATOM 1234 C CA . ARG A 1 165 ? 31.882 1.525 -22.619 1.00 38.97 165 ARG A CA 1
ATOM 1235 C C . ARG A 1 165 ? 31.129 1.656 -21.301 1.00 38.97 165 ARG A C 1
ATOM 1237 O O . ARG A 1 165 ? 30.144 0.963 -21.071 1.00 38.97 165 ARG A O 1
ATOM 1244 N N . LYS A 1 166 ? 31.637 2.523 -20.424 1.00 38.16 166 LYS A N 1
ATOM 1245 C CA . LYS A 1 166 ? 31.057 2.823 -19.113 1.00 38.16 166 LYS A CA 1
ATOM 1246 C C . LYS A 1 166 ? 29.792 3.663 -19.310 1.00 38.16 166 LYS A C 1
ATOM 1248 O O . LYS A 1 166 ? 29.889 4.865 -19.521 1.00 38.16 166 LYS A O 1
ATOM 1253 N N . ALA A 1 167 ? 28.629 3.028 -19.252 1.00 37.78 167 ALA A N 1
ATOM 1254 C CA . ALA A 1 167 ? 27.382 3.702 -18.920 1.00 37.78 167 ALA A CA 1
ATOM 1255 C C . ALA A 1 167 ? 27.002 3.230 -17.515 1.00 37.78 167 ALA A C 1
ATOM 1257 O O . ALA A 1 167 ? 26.691 2.055 -17.322 1.00 37.78 167 ALA A O 1
ATOM 1258 N N . GLU A 1 168 ? 27.125 4.116 -16.527 1.00 37.72 168 GLU A N 1
ATOM 1259 C CA . GLU A 1 168 ? 26.636 3.848 -15.178 1.00 37.72 168 GLU A CA 1
ATOM 1260 C C . GLU A 1 168 ? 25.113 4.002 -15.199 1.00 37.72 168 GLU A C 1
ATOM 1262 O O . GLU A 1 168 ? 24.595 5.109 -15.324 1.00 37.72 168 GLU A O 1
ATOM 1267 N N . VAL A 1 169 ? 24.380 2.892 -15.103 1.00 42.16 169 VAL A N 1
ATOM 1268 C CA . VAL A 1 169 ? 22.975 2.953 -14.696 1.00 42.16 169 VAL A CA 1
ATOM 1269 C C . VAL A 1 169 ? 23.001 3.053 -13.177 1.00 42.16 169 VAL A C 1
ATOM 1271 O O . VAL A 1 169 ? 23.353 2.093 -12.495 1.00 42.16 169 VAL A O 1
ATOM 1274 N N . SER A 1 170 ? 22.714 4.244 -12.655 1.00 41.69 170 SER A N 1
ATOM 1275 C CA . SER A 1 170 ? 22.508 4.447 -11.223 1.00 41.69 170 SER A CA 1
ATOM 1276 C C . SER A 1 170 ? 21.253 3.680 -10.812 1.00 41.69 170 SER A C 1
ATOM 1278 O O . SER A 1 170 ? 20.146 4.139 -11.080 1.00 41.69 170 SER A O 1
ATOM 1280 N N . GLY A 1 171 ? 21.418 2.503 -10.207 1.00 48.00 171 GLY A N 1
ATOM 1281 C CA . GLY A 1 171 ? 20.315 1.795 -9.561 1.00 48.00 171 GLY A CA 1
ATOM 1282 C C . GLY A 1 171 ? 19.830 2.562 -8.331 1.00 48.00 171 GLY A C 1
ATOM 1283 O O . GLY A 1 171 ? 20.598 3.296 -7.702 1.00 48.00 171 GLY A O 1
ATOM 1284 N N . ASN A 1 172 ? 18.559 2.404 -7.975 1.00 58.75 172 ASN A N 1
ATOM 1285 C CA . ASN A 1 172 ? 18.040 2.968 -6.741 1.00 58.75 172 ASN A CA 1
ATOM 1286 C C . ASN A 1 172 ? 18.493 2.098 -5.564 1.00 58.75 172 ASN A C 1
ATOM 1288 O O . ASN A 1 172 ? 17.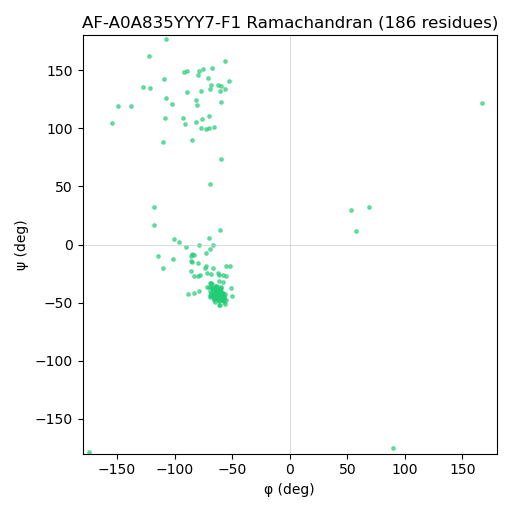927 1.036 -5.292 1.00 58.75 172 ASN A O 1
ATOM 1292 N N . GLY A 1 173 ? 19.541 2.539 -4.864 1.00 58.97 173 GLY A N 1
ATOM 1293 C CA . GLY A 1 173 ? 20.081 1.835 -3.696 1.00 58.97 173 GLY A CA 1
ATOM 1294 C C . GLY A 1 173 ? 19.042 1.570 -2.597 1.00 58.97 173 GLY A C 1
ATOM 1295 O O . GLY A 1 173 ? 19.236 0.671 -1.778 1.00 58.97 173 GLY A O 1
ATOM 1296 N N . ASP A 1 174 ? 17.915 2.289 -2.603 1.00 66.38 174 ASP A N 1
ATOM 1297 C CA . ASP A 1 174 ? 16.814 2.071 -1.666 1.00 66.38 174 ASP A CA 1
ATOM 1298 C C . ASP A 1 174 ? 16.085 0.738 -1.921 1.00 66.38 174 ASP A C 1
ATOM 1300 O O . ASP A 1 174 ? 15.681 0.077 -0.964 1.00 66.38 174 ASP A O 1
ATOM 1304 N N . LEU A 1 175 ? 15.981 0.271 -3.176 1.00 71.50 175 LEU A N 1
ATOM 1305 C CA . LEU A 1 175 ? 15.391 -1.041 -3.487 1.00 71.50 175 LEU A CA 1
ATOM 1306 C C . LEU A 1 175 ? 16.291 -2.193 -3.036 1.00 71.50 175 LEU A C 1
ATOM 1308 O O . LEU A 1 175 ? 15.799 -3.212 -2.548 1.00 71.50 175 LEU A O 1
ATOM 1312 N N . GLN A 1 176 ? 17.610 -2.026 -3.155 1.00 70.38 176 GLN A N 1
ATOM 1313 C CA . GLN A 1 176 ? 18.562 -3.021 -2.669 1.00 70.38 176 GLN A CA 1
ATOM 1314 C C . GLN A 1 176 ? 18.472 -3.170 -1.151 1.00 70.38 176 GLN A C 1
ATOM 1316 O O . GLN A 1 176 ? 18.513 -4.289 -0.651 1.00 70.38 176 GLN A O 1
ATOM 1321 N N . LYS A 1 177 ? 18.300 -2.075 -0.406 1.00 68.12 177 LYS A N 1
ATOM 1322 C CA . LYS A 1 177 ? 18.084 -2.140 1.047 1.00 68.12 177 LYS A CA 1
ATOM 1323 C C . LYS A 1 177 ? 16.751 -2.801 1.395 1.00 68.12 177 LYS A C 1
ATOM 1325 O O . LYS A 1 177 ? 16.710 -3.645 2.286 1.00 68.12 177 LYS A O 1
ATOM 1330 N N . LEU A 1 178 ? 15.697 -2.485 0.640 1.00 70.62 178 LEU A N 1
ATOM 1331 C CA . LEU A 1 178 ? 14.355 -3.037 0.834 1.00 70.62 178 LEU A CA 1
ATOM 1332 C C . LEU A 1 178 ? 14.290 -4.561 0.617 1.00 70.62 178 LEU A C 1
ATOM 1334 O O . LEU A 1 178 ? 13.598 -5.268 1.348 1.00 70.62 178 LEU A O 1
ATOM 1338 N N . PHE A 1 179 ? 15.000 -5.077 -0.393 1.00 68.75 179 PHE A N 1
ATOM 1339 C CA . PHE A 1 179 ? 14.907 -6.485 -0.806 1.00 68.75 179 PHE A CA 1
ATOM 1340 C C . PHE A 1 179 ? 16.152 -7.327 -0.492 1.00 68.75 179 PHE A C 1
ATOM 1342 O O . PHE A 1 179 ? 16.060 -8.552 -0.416 1.00 68.75 179 PHE A O 1
ATOM 1349 N N . GLY A 1 180 ? 17.309 -6.702 -0.275 1.00 55.59 180 GLY A N 1
ATOM 1350 C CA . GLY A 1 180 ? 18.582 -7.369 0.009 1.00 55.59 180 GLY A CA 1
ATOM 1351 C C . GLY A 1 180 ? 18.653 -8.001 1.400 1.00 55.59 180 GLY A C 1
ATOM 1352 O O . GLY A 1 180 ? 19.345 -9.002 1.573 1.00 55.59 180 GLY A O 1
ATOM 1353 N N . GLN A 1 181 ? 17.873 -7.508 2.370 1.00 49.78 181 GLN A N 1
ATOM 1354 C CA . GLN A 1 181 ? 17.759 -8.138 3.695 1.00 49.78 181 GLN A CA 1
ATOM 1355 C C . GLN A 1 181 ? 17.078 -9.520 3.648 1.00 49.78 181 GLN A C 1
ATOM 1357 O O . GLN A 1 181 ? 17.276 -10.339 4.542 1.00 49.78 181 GLN A O 1
ATOM 1362 N N . SER A 1 182 ? 16.324 -9.832 2.585 1.00 40.78 182 SER A N 1
ATOM 1363 C CA . SER A 1 182 ? 15.612 -11.110 2.456 1.00 40.78 182 SER A CA 1
ATOM 1364 C C . SER A 1 182 ? 16.516 -12.307 2.146 1.00 40.78 182 SER A C 1
ATOM 1366 O O . SER A 1 182 ? 16.086 -13.440 2.346 1.00 40.78 182 SER A O 1
ATOM 1368 N N . VAL A 1 183 ? 17.727 -12.086 1.626 1.00 36.53 183 VAL A N 1
ATOM 1369 C CA . VAL A 1 183 ? 18.609 -13.179 1.171 1.00 36.53 183 VAL A CA 1
ATOM 1370 C C . VAL A 1 183 ? 19.446 -13.749 2.322 1.00 36.53 183 VAL A C 1
ATOM 1372 O O . VAL A 1 183 ? 19.834 -14.910 2.281 1.00 36.53 183 VAL A O 1
ATOM 1375 N N . TYR A 1 184 ? 19.659 -12.982 3.395 1.00 31.20 184 TYR A N 1
ATOM 1376 C CA . TYR A 1 184 ? 20.423 -13.445 4.560 1.00 31.20 184 TYR A CA 1
ATOM 1377 C C . TYR A 1 184 ? 19.596 -14.229 5.592 1.00 31.20 184 TYR A C 1
ATOM 1379 O O . TYR A 1 184 ? 20.174 -14.932 6.412 1.00 31.20 184 TYR A O 1
ATOM 1387 N N . LEU A 1 185 ? 18.261 -14.165 5.535 1.00 31.83 185 LEU A N 1
ATOM 1388 C CA . LEU A 1 185 ? 17.367 -14.850 6.485 1.00 31.83 185 LEU A CA 1
ATOM 1389 C C . LEU A 1 185 ? 16.837 -16.209 5.994 1.00 31.83 185 LEU A C 1
ATOM 1391 O O . LEU A 1 185 ? 16.057 -16.836 6.699 1.00 31.83 185 LEU A O 1
ATOM 1395 N N . GLN A 1 186 ? 17.238 -16.676 4.807 1.00 30.88 186 GLN A N 1
ATOM 1396 C CA . GLN A 1 186 ? 16.952 -18.046 4.342 1.00 30.88 186 GLN A CA 1
ATOM 1397 C C . GLN A 1 186 ? 18.147 -19.005 4.495 1.00 30.88 186 GLN A C 1
ATOM 1399 O O . GLN A 1 186 ? 18.052 -20.157 4.081 1.00 30.88 186 GLN A O 1
ATOM 1404 N N . SER A 1 187 ? 19.247 -18.543 5.101 1.00 31.86 187 SER A N 1
ATOM 1405 C CA . SER A 1 187 ? 20.480 -19.320 5.314 1.00 31.86 187 SER A CA 1
ATOM 1406 C C . SER A 1 187 ? 20.832 -19.513 6.798 1.00 31.86 187 SER A C 1
ATOM 1408 O O . SER A 1 187 ? 21.972 -19.851 7.113 1.00 31.86 187 SER A O 1
ATOM 1410 N N . MET A 1 188 ? 19.874 -19.295 7.703 1.00 31.70 188 MET A N 1
ATOM 1411 C CA . MET A 1 188 ? 19.940 -19.655 9.126 1.00 31.70 188 MET A CA 1
ATOM 1412 C C . MET A 1 188 ? 18.657 -20.375 9.522 1.00 31.70 188 MET A C 1
ATOM 1414 O O . MET A 1 188 ? 18.748 -21.266 10.391 1.00 31.70 188 MET A O 1
#

Secondary structure (DSSP, 8-state):
-HHHHHHHHHHHHHHHHHHTT-SEE-HHHHHHHHHHHSPSSHHHHHHHHHHHHHHHHHH-GGG-SS-HHHHHT-SS-HHHHHHHHHHHS-TT-EE-HHHHHHHHHHHHHHHHHHHHHHHHHHHHHHHH---S-TT------HHHHHHHHTT----GGGTSSS----------HHHHHHHHTTTTTT--

Radius of gyration: 19.38 Å; Cα contacts (8 Å, |Δi|>4): 250; chains: 1; bounding box: 53×33×60 Å

Sequence (188 aa):
MAIQVIHEVCRAAESARKVSKRQTVTEREVKAGLSIYIDKGGLLTEVKSDVEKALTRYSHKDHQEGPRSKRAGLELSVSHTENLMRKVVASKVRVGDKAAVALAAITECVLTSVIQEAGAVVLHKAAGSKSKNKSKKPRIKVAHISVSIAGSKVTPSELTGKDKRKAEVSGNGDLQKLFGQSVYLQSM

InterPro domains:
  IPR009072 Histone-fold [G3DSA:1.10.20.10] (1-160)
  IPR009072 Histone-fold [SSF47113] (62-154)

Foldseek 3Di:
DLLVLLQQLLVQLLVVCVVVVDLERALVSSLRSLPVQFDDDPLNVQLVVQLVQLLVQLPDPVLVDDASCVSSVHPDRLVVSLVSSCVNHDVRGHYDSSNSSSSRSNSRSLVVQLVVQLVVVQVVVVVPDPDPDPPDDGDRDVVSSVCLQCQDQPQVCVVDVDDDDRDGPRRRVSSVSNCVVVVVVVVD

Mean predicted aligned error: 10.14 Å

Nearest PDB structures (foldseek):
  6ae8-assembly2_B  TM=9.489E-01  e=1.173E-07  Saccharomyces cerevisiae S288C
  8yjm-assembly1_G  TM=8.649E-01  e=5.691E-07  Homo sapiens
  7ybf-assembly1_A  TM=8.906E-01  e=1.136E-06  Schizosaccharomyces pombe
  4nft-assembly4_D  TM=8.883E-01  e=2.053E-06  Homo sapiens
  4nft-assembly2_B  TM=8.851E-01  e=6.081E-06  Homo sapiens

Organism: NCBI:txid303371

pLDDT: mean 78.72, std 20.1, range [30.88, 98.0]

Solvent-accessible surface area (backbone atoms only — not comparable to full-atom values): 10443 Å² total; per-residue (Å²): 107,66,69,53,55,52,48,51,28,43,52,39,11,48,53,47,22,59,75,69,70,50,68,50,42,36,40,66,24,39,56,50,6,41,62,70,64,40,64,94,49,70,61,48,52,51,36,52,52,48,23,51,54,26,53,51,40,42,68,33,77,94,30,68,69,75,57,68,21,63,20,25,74,42,91,54,56,23,69,58,42,34,55,52,46,55,71,69,40,62,89,87,53,45,78,35,75,59,20,22,47,35,52,31,36,42,45,49,43,57,50,47,53,48,50,52,44,12,46,50,53,48,52,54,53,53,74,72,48,92,62,93,66,90,80,73,78,90,70,83,48,70,70,33,43,50,48,30,35,60,27,45,70,59,51,56,50,82,83,38,95,76,56,98,61,90,57,79,52,82,35,53,57,60,44,22,61,66,56,54,64,62,68,68,70,77,77,117